Protein AF-A0A955Q862-F1 (afdb_monomer)

Mean predicted aligned error: 5.74 Å

pLDDT: mean 88.55, std 10.46, range [44.94, 98.0]

Nearest PDB structures (foldseek):
  1n8s-assembly1_A  TM=4.138E-01  e=2.585E+00  Homo sapiens
  5x2n-assembly1_B  TM=3.691E-01  e=8.637E+00  Oryzias latipes
  9isr-assembly2_D  TM=1.663E-01  e=4.725E+00  Homo sapiens

Secondary structure (DSSP, 8-state):
-EEEE-EEE-SS--S-GGGGEEEEE-TT-TT--EEEEEEEETTEEEEEEPPSBPPHHHHHHTT--TTS--BHHHHHHHHHHHHH-HHHHHHTT-TT--SS----EEEEEE--SSB-HHHHHHHHHHHHHHHTEEEEEEE--B---SS-HHHHHHHHHHHHHHHHHHHHHHHHHHHHHHHHHHHHHHHHHHHHHHHHSTT-HHHHHHHHHHHHHHT----EEEEEETHHHHHHHHHHTSS--GGGS---SEEEEE--

Sequence (256 aa):
MFIVTNREVDDHNEKKGVERFGKKLNPNGALELRMAEASKEKGGWNVNILPDVLTPKLKKEVGLQAGETVYASQYVARKILSRVNPTRGRKLKIPGTSSRSKGRNFLLFIHGFNNDMKAVLERAHNLETLYDVEVLAFTWPANGGGLAGVASYKSDKRDAKASTGALDRVLEYVQKILQIFNQEAIDLVRKEARVKYPNDPEKQNRYIATVVDKDCPFTVNAMFHSMGNYLYKHLLLSSSSGGAGLIFDNVVLAAA

Structure (mmCIF, N/CA/C/O backbone):
data_AF-A0A955Q862-F1
#
_entry.id   AF-A0A955Q862-F1
#
loop_
_atom_site.group_PDB
_atom_site.id
_atom_site.type_symbol
_atom_site.label_atom_id
_atom_site.label_alt_id
_atom_site.label_comp_id
_atom_site.label_asym_id
_atom_site.label_entity_id
_atom_site.label_seq_id
_atom_site.pdbx_PDB_ins_code
_atom_site.Cartn_x
_atom_site.Cartn_y
_atom_site.Cartn_z
_atom_site.occupancy
_atom_site.B_iso_or_equiv
_atom_site.auth_seq_id
_atom_site.auth_comp_id
_atom_site.auth_asym_id
_atom_site.auth_atom_id
_atom_site.pdbx_PDB_model_num
ATOM 1 N N . MET A 1 1 ? -5.501 5.831 -6.260 1.00 93.06 1 MET A N 1
ATOM 2 C CA . MET A 1 1 ? -4.655 4.705 -5.816 1.00 93.06 1 MET A CA 1
ATOM 3 C C . MET A 1 1 ? -3.358 5.183 -5.184 1.00 93.06 1 MET A C 1
ATOM 5 O O . MET A 1 1 ? -2.952 6.327 -5.396 1.00 93.06 1 MET A O 1
ATOM 9 N N . PHE A 1 2 ? -2.688 4.284 -4.469 1.00 97.38 2 PHE A N 1
ATOM 10 C CA . PHE A 1 2 ? -1.343 4.501 -3.942 1.00 97.38 2 PHE A CA 1
ATOM 11 C C . PHE A 1 2 ? -0.358 3.495 -4.528 1.00 97.38 2 PHE A C 1
ATOM 13 O O . PHE A 1 2 ? -0.727 2.387 -4.919 1.00 97.38 2 PHE A O 1
ATOM 20 N N . ILE A 1 3 ? 0.904 3.901 -4.587 1.00 98.00 3 ILE A N 1
ATOM 21 C CA . ILE A 1 3 ? 1.996 3.121 -5.158 1.00 98.00 3 ILE A CA 1
ATOM 22 C C . ILE A 1 3 ? 3.085 3.000 -4.102 1.00 98.00 3 ILE A C 1
ATOM 24 O O . ILE A 1 3 ? 3.441 3.992 -3.465 1.00 98.00 3 ILE A O 1
ATOM 28 N N . VAL A 1 4 ? 3.645 1.804 -3.966 1.00 97.81 4 VAL A N 1
ATOM 29 C CA . VAL A 1 4 ? 4.929 1.565 -3.308 1.00 97.81 4 VAL A CA 1
ATOM 30 C C . VAL A 1 4 ? 5.881 1.007 -4.352 1.00 97.81 4 VAL A C 1
ATOM 32 O O . VAL A 1 4 ? 5.519 0.129 -5.133 1.00 97.81 4 VAL A O 1
ATOM 35 N N . THR A 1 5 ? 7.092 1.535 -4.418 1.00 97.06 5 THR A N 1
ATOM 36 C CA . THR A 1 5 ? 8.053 1.157 -5.448 1.00 97.06 5 THR A CA 1
ATOM 37 C C . THR A 1 5 ? 9.460 1.082 -4.898 1.00 97.06 5 THR A C 1
ATOM 39 O O . THR A 1 5 ? 9.826 1.879 -4.043 1.00 97.06 5 THR A O 1
ATOM 42 N N . ASN A 1 6 ? 10.259 0.154 -5.411 1.00 96.38 6 ASN A N 1
ATOM 43 C CA . ASN A 1 6 ? 11.713 0.177 -5.245 1.00 96.38 6 ASN A CA 1
ATOM 44 C C . ASN A 1 6 ? 12.435 0.629 -6.528 1.00 96.38 6 ASN A C 1
ATOM 46 O O . ASN A 1 6 ? 13.632 0.386 -6.695 1.00 96.38 6 ASN A O 1
ATOM 50 N N . ARG A 1 7 ? 11.706 1.260 -7.457 1.00 94.88 7 ARG A N 1
ATOM 51 C CA . ARG A 1 7 ? 12.278 1.957 -8.612 1.00 94.88 7 ARG A CA 1
ATOM 52 C C . ARG A 1 7 ? 12.982 3.237 -8.158 1.00 94.88 7 ARG A C 1
ATOM 54 O O . ARG A 1 7 ? 12.652 3.814 -7.122 1.00 94.88 7 ARG A O 1
ATOM 61 N N . GLU A 1 8 ? 13.918 3.707 -8.971 1.00 93.94 8 GLU A N 1
ATOM 62 C CA . GLU A 1 8 ? 14.369 5.096 -8.909 1.00 93.94 8 GLU A CA 1
ATOM 63 C C . GLU A 1 8 ? 13.169 6.034 -9.144 1.00 93.94 8 GLU A C 1
ATOM 65 O O . GLU A 1 8 ? 12.283 5.743 -9.959 1.00 93.94 8 GLU A O 1
ATOM 70 N N . VAL A 1 9 ? 13.124 7.153 -8.426 1.00 94.88 9 VAL A N 1
ATOM 71 C CA . VAL A 1 9 ? 12.078 8.168 -8.577 1.00 94.88 9 VAL A CA 1
ATOM 72 C C . VAL A 1 9 ? 12.705 9.543 -8.738 1.00 94.88 9 VAL A C 1
ATOM 74 O O . VAL A 1 9 ? 13.780 9.814 -8.211 1.00 94.88 9 VAL A O 1
ATOM 77 N N . ASP A 1 10 ? 12.027 10.406 -9.480 1.00 92.94 10 ASP A N 1
ATOM 78 C CA . ASP A 1 10 ? 12.393 11.808 -9.625 1.00 92.94 10 ASP A CA 1
ATOM 79 C C . ASP A 1 10 ? 11.820 12.635 -8.465 1.00 92.94 10 ASP A C 1
ATOM 81 O O . ASP A 1 10 ? 10.648 13.040 -8.467 1.00 92.94 10 ASP A O 1
ATOM 85 N N . ASP A 1 11 ? 12.674 12.880 -7.474 1.00 86.50 11 ASP A N 1
ATOM 86 C CA . ASP A 1 11 ? 12.386 13.723 -6.312 1.00 86.50 11 ASP A CA 1
ATOM 87 C C . ASP A 1 11 ? 12.416 15.219 -6.618 1.00 86.50 11 ASP A C 1
ATOM 89 O O . ASP A 1 11 ? 11.770 16.009 -5.926 1.00 86.50 11 ASP A O 1
ATOM 93 N N . HIS A 1 12 ? 13.130 15.616 -7.670 1.00 87.25 12 HIS A N 1
ATOM 94 C CA . HIS A 1 12 ? 13.338 17.015 -8.027 1.00 87.25 12 HIS A CA 1
ATOM 95 C C . HIS A 1 12 ? 12.178 17.595 -8.848 1.00 87.25 12 HIS A C 1
ATOM 97 O O . HIS A 1 12 ? 12.104 18.808 -9.030 1.00 87.25 12 HIS A O 1
ATOM 103 N N . ASN A 1 13 ? 11.206 16.760 -9.238 1.00 87.56 13 ASN A N 1
ATOM 104 C CA . ASN A 1 13 ? 10.062 17.128 -10.080 1.00 87.56 13 ASN A CA 1
ATOM 105 C C . ASN A 1 13 ? 10.495 17.663 -11.459 1.00 87.56 13 ASN A C 1
ATOM 107 O O . ASN A 1 13 ? 9.828 18.527 -12.030 1.00 87.56 13 ASN A O 1
ATOM 111 N N . GLU A 1 14 ? 11.605 17.157 -11.994 1.00 90.88 14 GLU A N 1
ATOM 112 C CA . GLU A 1 14 ? 12.089 17.488 -13.338 1.00 90.88 14 GLU A CA 1
ATOM 113 C C . GLU A 1 14 ? 11.204 16.870 -14.434 1.00 90.88 14 GLU A C 1
ATOM 115 O O . GLU A 1 14 ? 11.051 17.425 -15.524 1.00 90.88 14 GLU A O 1
ATOM 120 N N . LYS A 1 15 ? 10.583 15.726 -14.138 1.00 92.38 15 LYS A N 1
ATOM 121 C CA . LYS A 1 15 ? 9.704 14.952 -15.016 1.00 92.38 15 LYS A CA 1
ATOM 122 C C . LYS A 1 15 ? 8.251 15.048 -14.563 1.00 92.38 15 LYS A C 1
ATOM 124 O O . LYS A 1 15 ? 7.933 15.411 -13.430 1.00 92.38 15 LYS A O 1
ATOM 129 N N . LYS A 1 16 ? 7.329 14.679 -15.457 1.00 91.56 16 LYS A N 1
ATOM 130 C CA . LYS A 1 16 ? 5.879 14.761 -15.215 1.00 91.56 16 LYS A CA 1
ATOM 131 C C . LYS A 1 16 ? 5.207 13.392 -15.269 1.00 91.56 16 LYS A C 1
ATOM 133 O O . LYS A 1 16 ? 5.623 12.498 -16.001 1.00 91.56 16 LYS A O 1
ATOM 138 N N . GLY A 1 17 ? 4.131 13.242 -14.497 1.00 92.81 17 GLY A N 1
ATOM 139 C CA . GLY A 1 17 ? 3.298 12.038 -14.496 1.00 92.81 17 GLY A CA 1
ATOM 140 C C . GLY A 1 17 ? 4.098 10.755 -14.256 1.00 92.81 17 GLY A C 1
ATOM 141 O O . GLY A 1 17 ? 4.917 10.682 -13.341 1.00 92.81 17 GLY A O 1
ATOM 142 N N . VAL A 1 18 ? 3.870 9.734 -15.086 1.00 93.88 18 VAL A N 1
ATOM 143 C CA . VAL A 1 18 ? 4.516 8.414 -14.943 1.00 93.88 18 VAL A CA 1
ATOM 144 C C . VAL A 1 18 ? 6.021 8.421 -15.198 1.00 93.88 18 VAL A C 1
ATOM 146 O O . VAL A 1 18 ? 6.709 7.517 -14.736 1.00 93.88 18 VAL A O 1
ATOM 149 N N . GLU A 1 19 ? 6.551 9.430 -15.894 1.00 93.12 19 GLU A N 1
ATOM 150 C CA . GLU A 1 19 ? 7.986 9.532 -16.200 1.00 93.12 19 GLU A CA 1
ATOM 151 C C . GLU A 1 19 ? 8.830 9.802 -14.952 1.00 93.12 19 GLU A C 1
ATOM 153 O O . GLU A 1 19 ? 10.047 9.608 -14.961 1.00 93.12 19 GLU A O 1
ATOM 158 N N . ARG A 1 20 ? 8.175 10.203 -13.857 1.00 95.19 20 ARG A N 1
ATOM 159 C CA . ARG A 1 20 ? 8.793 10.355 -12.541 1.00 95.19 20 ARG A CA 1
ATOM 160 C C . ARG A 1 20 ? 9.261 9.036 -11.937 1.00 95.19 20 ARG A C 1
ATOM 162 O O . ARG A 1 20 ? 10.061 9.064 -11.012 1.00 95.19 20 ARG A O 1
ATOM 169 N N . PHE A 1 21 ? 8.787 7.898 -12.439 1.00 94.94 21 PHE A N 1
ATOM 170 C CA . PHE A 1 21 ? 9.308 6.586 -12.075 1.00 94.94 21 PHE A CA 1
ATOM 171 C C . PHE A 1 21 ? 10.318 6.151 -13.121 1.00 94.94 21 PHE A C 1
ATOM 173 O O . PHE A 1 21 ? 9.991 6.002 -14.300 1.00 94.94 21 PHE A O 1
ATOM 180 N N . GLY A 1 22 ? 11.553 5.929 -12.697 1.00 91.81 22 GLY A N 1
ATOM 181 C CA . GLY A 1 22 ? 12.567 5.463 -13.613 1.00 91.81 22 GLY A CA 1
ATOM 182 C C . GLY A 1 22 ? 12.517 3.959 -13.861 1.00 91.81 22 GLY A C 1
ATOM 183 O O . GLY A 1 22 ? 11.612 3.216 -13.453 1.00 91.81 22 GLY A O 1
ATOM 184 N N . LYS A 1 23 ? 13.516 3.524 -14.619 1.00 90.50 23 LYS A N 1
ATOM 185 C CA . LYS A 1 23 ? 13.611 2.166 -15.155 1.00 90.50 23 LYS A CA 1
ATOM 186 C C . LYS A 1 23 ? 14.571 1.312 -14.339 1.00 90.50 23 LYS A C 1
ATOM 188 O O . LYS A 1 23 ? 14.665 0.121 -14.582 1.00 90.50 23 LYS A O 1
ATOM 193 N N . LYS A 1 24 ? 15.307 1.865 -13.388 1.00 91.25 24 LYS A N 1
ATOM 194 C CA . LYS A 1 24 ? 16.230 1.079 -12.567 1.00 91.25 24 LYS A CA 1
ATOM 195 C C . LYS A 1 24 ? 15.715 0.948 -11.147 1.00 91.25 24 LYS A C 1
ATOM 197 O O . LYS A 1 24 ? 14.780 1.639 -10.746 1.00 91.25 24 LYS A O 1
ATOM 202 N N . LEU A 1 25 ? 16.320 0.020 -10.413 1.00 92.75 25 LEU A N 1
ATOM 203 C CA . LEU A 1 25 ? 16.186 -0.027 -8.963 1.00 92.75 25 LEU A CA 1
ATOM 204 C C . LEU A 1 25 ? 16.659 1.299 -8.373 1.00 92.75 25 LEU A C 1
ATOM 206 O O . LEU A 1 25 ? 17.477 2.001 -8.971 1.00 92.75 25 LEU A O 1
ATOM 210 N N . ASN A 1 26 ? 16.155 1.614 -7.189 1.00 94.00 26 ASN A N 1
ATOM 211 C CA . ASN A 1 26 ? 16.601 2.770 -6.441 1.00 94.00 26 ASN A CA 1
ATOM 212 C C . ASN A 1 26 ? 18.136 2.724 -6.242 1.00 94.00 26 ASN A C 1
ATOM 214 O O . ASN A 1 26 ? 18.661 1.677 -5.843 1.00 94.00 26 ASN A O 1
ATOM 218 N N . PRO A 1 27 ? 18.867 3.825 -6.512 1.00 92.25 27 PRO A N 1
ATOM 219 C CA . PRO A 1 27 ? 20.326 3.865 -6.383 1.00 92.25 27 PRO A CA 1
ATOM 220 C C . PRO A 1 27 ? 20.825 3.611 -4.953 1.00 92.25 27 PRO A C 1
ATOM 222 O O . PRO A 1 27 ? 21.943 3.131 -4.786 1.00 92.25 27 PRO A O 1
ATOM 225 N N . ASN A 1 28 ? 19.994 3.858 -3.935 1.00 92.56 28 ASN A N 1
ATOM 226 C CA . ASN A 1 28 ? 20.312 3.573 -2.532 1.00 92.56 28 ASN A CA 1
ATOM 227 C C . ASN A 1 28 ? 20.105 2.091 -2.158 1.00 92.56 28 ASN A C 1
ATOM 229 O O . ASN A 1 28 ? 20.363 1.692 -1.025 1.00 92.56 28 ASN A O 1
ATOM 233 N N . GLY A 1 29 ? 19.655 1.261 -3.104 1.00 90.81 29 GLY A N 1
ATOM 234 C CA . GLY A 1 29 ? 19.493 -0.180 -2.946 1.00 90.81 29 GLY A CA 1
ATOM 235 C C . GLY A 1 29 ? 18.052 -0.654 -3.122 1.00 90.81 29 GLY A C 1
ATOM 236 O O . GLY A 1 29 ? 17.089 0.095 -2.993 1.00 90.81 29 GLY A O 1
ATOM 237 N N . ALA A 1 30 ? 17.887 -1.953 -3.384 1.00 89.75 30 ALA A N 1
ATOM 238 C CA . ALA A 1 30 ? 16.585 -2.546 -3.701 1.00 89.75 30 ALA A CA 1
ATOM 239 C C . ALA A 1 30 ? 15.576 -2.540 -2.537 1.00 89.75 30 ALA A C 1
ATOM 241 O O . ALA A 1 30 ? 14.402 -2.810 -2.777 1.00 89.75 30 ALA A O 1
ATOM 242 N N . LEU A 1 31 ? 16.025 -2.268 -1.304 1.00 92.50 31 LEU A N 1
ATOM 243 C CA . LEU A 1 31 ? 15.186 -2.156 -0.104 1.00 92.50 31 LEU A CA 1
ATOM 244 C C . LEU A 1 31 ? 14.690 -0.728 0.155 1.00 92.50 31 LEU A C 1
ATOM 246 O O . LEU A 1 31 ? 13.854 -0.534 1.041 1.00 92.50 31 LEU A O 1
ATOM 250 N N . GLU A 1 32 ? 15.200 0.250 -0.597 1.00 94.44 32 GLU A N 1
ATOM 251 C CA . GLU A 1 32 ? 14.760 1.636 -0.512 1.00 94.44 32 GLU A CA 1
ATOM 252 C C . GLU A 1 32 ? 13.390 1.768 -1.185 1.00 94.44 32 GLU A C 1
ATOM 254 O O . GLU A 1 32 ? 13.261 1.732 -2.413 1.00 94.44 32 GLU A O 1
ATOM 259 N N . LEU A 1 33 ? 12.350 1.875 -0.357 1.00 96.44 33 LEU A N 1
ATOM 260 C CA . LEU A 1 33 ? 10.961 1.951 -0.792 1.00 96.44 33 LEU A CA 1
ATOM 261 C C . LEU A 1 33 ? 10.508 3.403 -0.866 1.00 96.44 33 LEU A C 1
ATOM 263 O O . LEU A 1 33 ? 10.575 4.147 0.107 1.00 96.44 33 LEU A O 1
ATOM 267 N N . ARG A 1 34 ? 9.949 3.779 -2.009 1.00 96.75 34 ARG A N 1
ATOM 268 C CA . ARG A 1 34 ? 9.346 5.086 -2.252 1.00 96.75 34 ARG A CA 1
ATOM 269 C C . ARG A 1 34 ? 7.844 4.936 -2.417 1.00 96.75 34 ARG A C 1
ATOM 271 O O . ARG A 1 34 ? 7.362 3.917 -2.912 1.00 96.75 34 ARG A O 1
ATOM 278 N N . MET A 1 35 ? 7.097 5.947 -1.986 1.00 97.56 35 MET A N 1
ATOM 279 C CA . MET A 1 35 ? 5.639 5.952 -2.074 1.00 97.56 35 MET A CA 1
ATOM 280 C C . MET A 1 35 ? 5.149 7.112 -2.921 1.00 97.56 35 MET A C 1
ATOM 282 O O . MET A 1 35 ? 5.760 8.179 -2.943 1.00 97.56 35 MET A O 1
ATOM 286 N N . ALA A 1 36 ? 4.032 6.909 -3.605 1.00 97.44 36 ALA A N 1
ATOM 287 C CA . ALA A 1 36 ? 3.412 7.937 -4.421 1.00 97.44 36 ALA A CA 1
ATOM 288 C C . ALA A 1 36 ? 1.890 7.818 -4.405 1.00 97.44 36 ALA A C 1
ATOM 290 O O . ALA A 1 36 ? 1.327 6.733 -4.239 1.00 97.44 36 ALA A O 1
ATOM 291 N N . GLU A 1 37 ? 1.228 8.947 -4.614 1.00 96.81 37 GLU A N 1
ATOM 292 C CA . GLU A 1 37 ? -0.192 9.010 -4.936 1.00 96.81 37 GLU A CA 1
ATOM 293 C C . GLU A 1 37 ? -0.353 9.224 -6.442 1.00 96.81 37 GLU A C 1
ATOM 295 O O . GLU A 1 37 ? 0.379 10.014 -7.044 1.00 96.81 37 GLU A O 1
ATOM 300 N N . ALA A 1 38 ? -1.300 8.509 -7.050 1.00 96.44 38 ALA A N 1
ATOM 301 C CA . ALA A 1 38 ? -1.620 8.669 -8.460 1.00 96.44 38 ALA A CA 1
ATOM 302 C C . ALA A 1 38 ? -3.129 8.780 -8.689 1.00 96.44 38 ALA A C 1
ATOM 304 O O . ALA A 1 38 ? -3.929 8.023 -8.119 1.00 96.44 38 ALA A O 1
ATOM 305 N N . SER A 1 39 ? -3.497 9.709 -9.568 1.00 94.88 39 SER A N 1
ATOM 306 C CA . SER A 1 39 ? -4.864 9.952 -10.020 1.00 94.88 39 SER A CA 1
ATOM 307 C C . SER A 1 39 ? -4.921 10.032 -11.542 1.00 94.88 39 SER A C 1
ATOM 309 O O . SER A 1 39 ? -4.046 10.605 -12.194 1.00 94.88 39 SER A O 1
ATOM 311 N N . LYS A 1 40 ? -5.973 9.443 -12.115 1.00 94.12 40 LYS A N 1
ATOM 312 C CA . LYS A 1 40 ? -6.248 9.519 -13.548 1.00 94.12 40 LYS A CA 1
ATOM 313 C C . LYS A 1 40 ? -7.021 10.804 -13.841 1.00 94.12 40 LYS A C 1
ATOM 315 O O . LYS A 1 40 ? -8.096 11.020 -13.289 1.00 94.12 40 LYS A O 1
ATOM 320 N N . GLU A 1 41 ? -6.473 11.649 -14.704 1.00 91.75 41 GLU A N 1
ATOM 321 C CA . GLU A 1 41 ? -7.059 12.915 -15.150 1.00 91.75 41 GLU A CA 1
ATOM 322 C C . GLU A 1 41 ? -7.267 12.896 -16.675 1.00 91.75 41 GLU A C 1
ATOM 324 O O . GLU A 1 41 ? -6.747 12.027 -17.377 1.00 91.75 41 GLU A O 1
ATOM 329 N N . LYS A 1 42 ? -8.012 13.869 -17.226 1.00 85.44 42 LYS A N 1
ATOM 330 C CA . LYS A 1 42 ? -8.288 13.942 -18.680 1.00 85.44 42 LYS A CA 1
ATOM 331 C C . LYS A 1 42 ? -7.012 13.968 -19.539 1.00 85.44 42 LYS A C 1
ATOM 333 O O . LYS A 1 42 ? -7.037 13.481 -20.662 1.00 85.44 42 LYS A O 1
ATOM 338 N N . GLY A 1 43 ? -5.918 14.529 -19.014 1.00 83.38 43 GLY A N 1
ATOM 339 C CA . GLY A 1 43 ? -4.619 14.637 -19.690 1.00 83.38 43 GLY A CA 1
ATOM 340 C C . GLY A 1 43 ? -3.645 13.484 -19.423 1.00 83.38 43 GLY A C 1
ATOM 341 O O . GLY A 1 43 ? -2.507 13.547 -19.880 1.00 83.38 43 GLY A O 1
ATOM 342 N N . GLY A 1 44 ? -4.055 12.451 -18.680 1.00 90.75 44 GLY A N 1
ATOM 343 C CA . GLY A 1 44 ? -3.204 11.321 -18.308 1.00 90.75 44 GLY A CA 1
ATOM 344 C C . GLY A 1 44 ? -3.067 11.151 -16.797 1.00 90.75 44 GLY A C 1
ATOM 345 O O . GLY A 1 44 ? -3.967 11.478 -16.028 1.00 90.75 44 GLY A O 1
ATOM 346 N N . TRP A 1 45 ? -1.941 10.587 -16.371 1.00 95.44 45 TRP A N 1
ATOM 347 C CA . TRP A 1 45 ? -1.680 10.281 -14.967 1.00 95.44 45 TRP A CA 1
ATOM 348 C C . TRP A 1 45 ? -1.024 11.460 -14.259 1.00 95.44 45 TRP A C 1
ATOM 350 O O . TRP A 1 45 ? 0.091 11.851 -14.608 1.00 95.44 45 TRP A O 1
ATOM 360 N N . ASN A 1 46 ? -1.690 11.975 -13.231 1.00 95.44 46 ASN A N 1
ATOM 361 C CA . ASN A 1 46 ? -1.077 12.864 -12.259 1.00 95.44 46 ASN A CA 1
ATOM 362 C C . ASN A 1 46 ? -0.431 12.016 -11.156 1.00 95.44 46 ASN A C 1
ATOM 364 O O . ASN A 1 46 ? -1.054 11.091 -10.630 1.00 95.44 46 ASN A O 1
ATOM 368 N N . VAL A 1 47 ? 0.835 12.301 -10.854 1.00 95.69 47 VAL A N 1
ATOM 369 C CA . VAL A 1 47 ? 1.665 11.524 -9.929 1.00 95.69 47 VAL A CA 1
ATOM 370 C C . VAL A 1 47 ? 2.339 12.469 -8.949 1.00 95.69 47 VAL A C 1
ATOM 372 O O . VAL A 1 47 ? 3.112 13.350 -9.338 1.00 95.69 47 VAL A O 1
ATOM 375 N N . ASN A 1 48 ? 2.100 12.218 -7.668 1.00 95.25 48 ASN A N 1
ATOM 376 C CA . ASN A 1 48 ? 2.718 12.925 -6.562 1.00 95.25 48 ASN A CA 1
ATOM 377 C C . ASN A 1 48 ? 3.608 11.961 -5.766 1.00 95.25 48 ASN A C 1
ATOM 379 O O . ASN A 1 48 ? 3.099 11.115 -5.028 1.00 95.25 48 ASN A O 1
ATOM 383 N N . ILE A 1 49 ? 4.930 12.077 -5.924 1.00 96.81 49 ILE A N 1
ATOM 384 C CA . ILE A 1 49 ? 5.895 11.323 -5.112 1.00 96.81 49 ILE A CA 1
ATOM 385 C C . ILE A 1 49 ? 5.863 11.883 -3.689 1.00 96.81 49 ILE A C 1
ATOM 387 O O . ILE A 1 49 ? 6.003 13.088 -3.480 1.00 96.81 49 ILE A O 1
ATOM 391 N N . LEU A 1 50 ? 5.657 11.011 -2.706 1.00 96.44 50 LEU A N 1
ATOM 392 C CA . LEU A 1 50 ? 5.608 11.404 -1.306 1.00 96.44 50 LEU A CA 1
ATOM 393 C C . LEU A 1 50 ? 7.036 11.564 -0.755 1.00 96.44 50 LEU A C 1
ATOM 395 O O . LEU A 1 50 ? 7.918 10.757 -1.084 1.00 96.44 50 LEU A O 1
ATOM 399 N N . PRO A 1 51 ? 7.277 12.578 0.097 1.00 95.06 51 PRO A N 1
ATOM 400 C CA . PRO A 1 51 ? 8.541 12.692 0.813 1.00 95.06 51 PRO A CA 1
ATOM 401 C C . PRO A 1 51 ? 8.660 11.547 1.821 1.00 95.06 51 PRO A C 1
ATOM 403 O O . PRO A 1 51 ? 7.643 11.095 2.346 1.00 95.06 51 PRO A O 1
ATOM 406 N N . ASP A 1 52 ? 9.883 11.107 2.125 1.00 92.06 52 ASP A N 1
ATOM 407 C CA . ASP A 1 52 ? 10.099 10.049 3.120 1.00 92.06 52 ASP A CA 1
ATOM 408 C C . ASP A 1 52 ? 9.510 10.443 4.484 1.00 92.06 52 ASP A C 1
ATOM 410 O O . ASP A 1 52 ? 8.647 9.748 5.025 1.00 92.06 52 ASP A O 1
ATOM 414 N N . VAL A 1 53 ? 9.874 11.635 4.969 1.00 94.75 53 VAL A N 1
ATOM 415 C CA . VAL A 1 53 ? 9.297 12.259 6.164 1.00 94.75 53 VAL A CA 1
ATOM 416 C C . VAL A 1 53 ? 8.194 13.240 5.768 1.00 94.75 53 VAL A C 1
ATOM 418 O O . VAL A 1 53 ? 8.380 14.128 4.935 1.00 94.75 53 VAL A O 1
ATOM 421 N N . LEU A 1 54 ? 7.029 13.113 6.401 1.00 94.62 54 LEU A N 1
ATOM 422 C CA . LEU A 1 54 ? 5.871 13.951 6.118 1.00 94.62 54 LEU A CA 1
ATOM 423 C C . LEU A 1 54 ? 6.104 15.410 6.504 1.00 94.62 54 LEU A C 1
ATOM 425 O O . LEU A 1 54 ? 6.504 15.736 7.624 1.00 94.62 54 LEU A O 1
ATOM 429 N N . THR A 1 55 ? 5.704 16.303 5.602 1.00 93.94 55 THR A N 1
ATOM 430 C CA . THR A 1 55 ? 5.600 17.735 5.890 1.00 93.94 55 THR A CA 1
ATOM 431 C C . THR A 1 55 ? 4.429 18.018 6.842 1.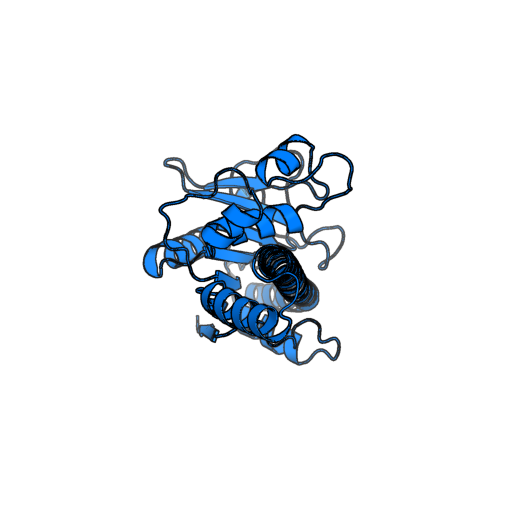00 93.94 55 THR A C 1
ATOM 433 O O . THR A 1 55 ? 3.462 17.247 6.885 1.00 93.94 55 THR A O 1
ATOM 436 N N . PRO A 1 56 ? 4.430 19.155 7.567 1.00 93.81 56 PRO A N 1
ATOM 437 C CA . PRO A 1 56 ? 3.296 19.554 8.406 1.00 93.81 56 PRO A CA 1
ATOM 438 C C . PRO A 1 56 ? 1.958 19.592 7.651 1.00 93.81 56 PRO A C 1
ATOM 440 O O . PRO A 1 56 ? 0.920 19.231 8.206 1.00 93.81 56 PRO A O 1
ATOM 443 N N . LYS A 1 57 ? 1.987 19.968 6.363 1.00 93.44 57 LYS A N 1
ATOM 444 C CA . LYS A 1 57 ? 0.814 19.954 5.481 1.00 93.44 57 LYS A CA 1
ATOM 445 C C . LYS A 1 57 ? 0.255 18.536 5.322 1.00 93.44 57 LYS A C 1
ATOM 447 O O . LYS A 1 57 ? -0.918 18.319 5.612 1.00 93.44 57 LYS A O 1
ATOM 452 N N . LEU A 1 58 ? 1.096 17.570 4.944 1.00 94.38 58 LEU A N 1
ATOM 453 C CA . LEU A 1 58 ? 0.670 16.180 4.750 1.00 94.38 58 LEU A CA 1
ATOM 454 C C . LEU A 1 58 ? 0.194 15.532 6.055 1.00 94.38 58 LEU A C 1
ATOM 456 O O . LEU A 1 58 ? -0.802 14.814 6.045 1.00 94.38 58 LEU A O 1
ATOM 460 N N . LYS A 1 59 ? 0.836 15.826 7.195 1.00 94.25 59 LYS A N 1
ATOM 461 C CA . LYS A 1 59 ? 0.372 15.353 8.515 1.00 94.25 59 LYS A CA 1
ATOM 462 C C . LYS A 1 59 ? -1.051 15.831 8.812 1.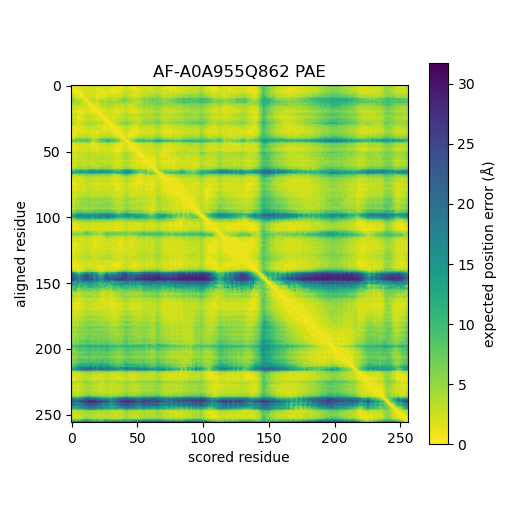00 94.25 59 LYS A C 1
ATOM 464 O O . LYS A 1 59 ? -1.909 15.031 9.192 1.00 94.25 59 LYS A O 1
ATOM 469 N N . LYS A 1 60 ? -1.330 17.118 8.567 1.00 92.62 60 LYS A N 1
ATOM 470 C CA . LYS A 1 60 ? -2.665 17.703 8.754 1.00 92.62 60 LYS A CA 1
ATOM 471 C C . LYS A 1 60 ? -3.717 17.012 7.883 1.00 92.62 60 LYS A C 1
ATOM 473 O O . LYS A 1 60 ? -4.819 16.771 8.360 1.00 92.62 60 LYS A O 1
ATOM 478 N N . GLU A 1 61 ? -3.383 16.639 6.650 1.00 93.00 61 GLU A N 1
ATOM 479 C CA . GLU A 1 61 ? -4.300 15.963 5.717 1.00 93.00 61 GLU A CA 1
ATOM 480 C C . GLU A 1 61 ? -4.738 14.551 6.144 1.00 93.00 61 GLU A C 1
ATOM 482 O O . GLU A 1 61 ? -5.702 14.018 5.584 1.00 93.00 61 GLU A O 1
ATOM 487 N N . VAL A 1 62 ? -4.049 13.943 7.113 1.00 92.38 62 VAL A N 1
ATOM 488 C CA . VAL A 1 62 ? -4.384 12.625 7.683 1.00 92.38 62 VAL A CA 1
ATOM 489 C C . VAL A 1 62 ? -4.630 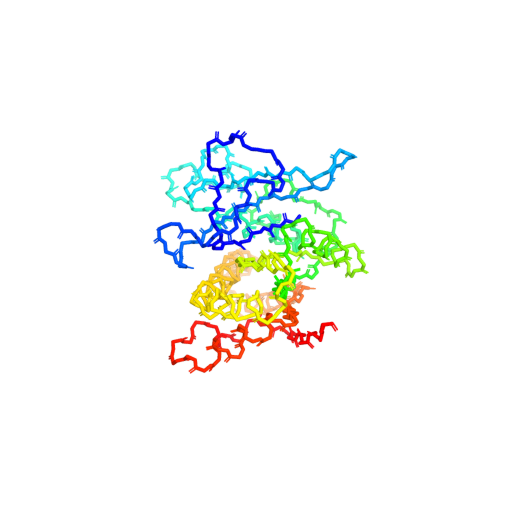12.670 9.197 1.00 92.38 62 VAL A C 1
ATOM 491 O O . VAL A 1 62 ? -4.710 11.629 9.851 1.00 92.38 62 VAL A O 1
ATOM 494 N N . 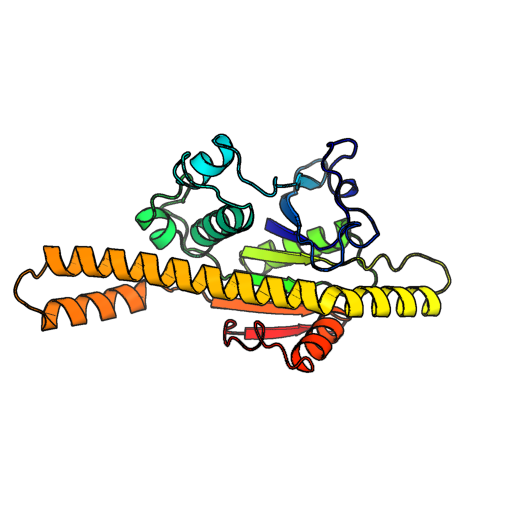GLY A 1 63 ? -4.790 13.871 9.763 1.00 89.44 63 GLY A N 1
ATOM 495 C CA . GLY A 1 63 ? -5.138 14.058 11.174 1.00 89.44 63 GLY A CA 1
ATOM 496 C C . GLY A 1 63 ? -4.021 13.662 12.141 1.00 89.44 63 GLY A C 1
ATOM 497 O O . GLY A 1 63 ? -4.306 13.196 13.241 1.00 89.44 63 GLY A O 1
ATOM 498 N N . LEU A 1 64 ? -2.763 13.800 11.721 1.00 88.94 64 LEU A N 1
ATOM 499 C CA . LEU A 1 64 ? -1.587 13.557 12.552 1.00 88.94 64 LEU A CA 1
ATOM 500 C C . LEU A 1 64 ? -1.034 14.861 13.131 1.00 88.94 64 LEU A C 1
ATOM 502 O O . LEU A 1 64 ? -1.133 15.925 12.514 1.00 88.94 64 LEU A O 1
ATOM 506 N N . GLN A 1 65 ? -0.437 14.771 14.320 1.00 83.25 65 GLN A N 1
ATOM 507 C CA . GLN A 1 65 ? 0.158 15.920 14.999 1.00 83.25 65 GLN A CA 1
ATOM 508 C C . GLN A 1 65 ? 1.490 16.324 14.362 1.00 83.25 65 GLN A C 1
ATOM 510 O O . GLN A 1 65 ? 2.244 15.492 13.865 1.00 83.25 65 GLN A O 1
ATOM 515 N N . ALA A 1 66 ? 1.800 17.622 14.386 1.00 74.75 66 ALA A N 1
ATOM 516 C CA . ALA A 1 66 ? 2.982 18.156 13.713 1.00 74.75 66 ALA A CA 1
ATOM 517 C C . ALA A 1 66 ? 4.316 17.760 14.379 1.00 74.75 66 ALA A C 1
ATOM 519 O O . ALA A 1 66 ? 5.319 17.674 13.668 1.00 74.75 66 ALA A O 1
ATOM 520 N N . GLY A 1 67 ? 4.321 17.510 15.695 1.00 75.56 67 GLY A N 1
ATOM 521 C CA . GLY A 1 67 ? 5.534 17.381 16.515 1.00 75.56 67 GLY A CA 1
ATOM 522 C C . GLY A 1 67 ? 6.288 16.051 16.419 1.00 75.56 67 GLY A C 1
ATOM 523 O O . GLY A 1 67 ? 7.451 16.003 16.797 1.00 75.56 67 GLY A O 1
ATOM 524 N N . GLU A 1 68 ? 5.676 14.991 15.890 1.00 83.88 68 GLU A N 1
ATOM 525 C CA . GLU A 1 68 ? 6.317 13.671 15.786 1.00 83.88 68 GLU A CA 1
ATOM 526 C C . GLU A 1 68 ? 6.872 13.425 14.384 1.00 83.88 68 GLU A C 1
ATOM 528 O O . GLU A 1 68 ? 6.257 13.816 13.388 1.00 83.88 68 GLU A O 1
ATOM 533 N N . THR A 1 69 ? 8.019 12.753 14.271 1.00 91.06 69 THR A N 1
ATOM 534 C CA . THR A 1 69 ? 8.531 12.296 12.972 1.00 91.06 69 THR A CA 1
ATOM 535 C C . THR A 1 69 ? 7.630 11.190 12.440 1.00 91.06 69 THR A C 1
ATOM 537 O O . THR A 1 69 ? 7.516 10.123 13.038 1.00 91.06 69 THR A O 1
ATOM 540 N N . VAL A 1 70 ? 6.991 11.454 11.301 1.00 92.44 70 VAL A N 1
ATOM 541 C CA . VAL A 1 70 ? 6.083 10.513 10.646 1.00 92.44 70 VAL A CA 1
ATOM 542 C C . VAL A 1 70 ? 6.496 10.327 9.197 1.00 92.44 70 VAL A C 1
ATOM 544 O O . VAL A 1 70 ? 6.823 11.304 8.527 1.00 92.44 70 VAL A O 1
ATOM 547 N N . TYR A 1 71 ? 6.423 9.088 8.717 1.00 94.19 71 TYR A N 1
ATOM 548 C CA . TYR A 1 71 ? 6.824 8.695 7.371 1.00 94.19 71 TYR A CA 1
ATOM 549 C C . TYR A 1 71 ? 5.648 8.586 6.391 1.00 94.19 71 TYR A C 1
ATOM 551 O O . TYR A 1 71 ? 4.490 8.438 6.802 1.00 94.19 71 TYR A O 1
ATOM 559 N N . ALA A 1 72 ? 5.948 8.587 5.088 1.00 95.00 72 ALA A N 1
ATOM 560 C CA . ALA A 1 72 ? 4.976 8.403 4.003 1.00 95.00 72 ALA A CA 1
ATOM 561 C C . ALA A 1 72 ? 4.044 7.198 4.202 1.00 95.00 72 ALA A C 1
ATOM 563 O O . ALA A 1 72 ? 2.851 7.276 3.901 1.00 95.00 72 ALA A O 1
ATOM 564 N N . SER A 1 73 ? 4.567 6.106 4.766 1.00 93.94 73 SER A N 1
ATOM 565 C CA . SER A 1 73 ? 3.809 4.883 5.044 1.00 93.94 73 SER A CA 1
ATOM 566 C C . SER A 1 73 ? 2.582 5.130 5.917 1.00 93.94 73 SER A C 1
ATOM 568 O O . SER A 1 73 ? 1.514 4.603 5.616 1.00 93.94 73 SER A O 1
ATOM 570 N N . GLN A 1 74 ? 2.680 5.986 6.939 1.00 93.00 74 GLN A N 1
ATOM 571 C CA . GLN A 1 74 ? 1.531 6.320 7.783 1.00 93.00 74 GLN A CA 1
ATOM 572 C C . GLN A 1 74 ? 0.507 7.203 7.060 1.00 93.00 74 GLN A C 1
ATOM 574 O O . GLN A 1 74 ? -0.694 7.054 7.289 1.00 93.00 74 GLN A O 1
ATOM 579 N N . TYR A 1 75 ? 0.954 8.102 6.176 1.00 94.81 75 TYR A N 1
ATOM 580 C CA . TYR A 1 75 ? 0.044 8.898 5.347 1.00 94.81 75 TYR A CA 1
ATOM 581 C C . TYR A 1 75 ? -0.776 7.993 4.425 1.00 94.81 75 TYR A C 1
ATOM 583 O O . TYR A 1 75 ? -2.007 8.039 4.455 1.00 94.81 75 TYR A O 1
ATOM 591 N N . VAL A 1 76 ? -0.099 7.123 3.667 1.00 95.88 76 VAL A N 1
ATOM 592 C CA . VAL A 1 76 ? -0.738 6.162 2.755 1.00 95.88 76 VAL A CA 1
ATOM 593 C C . VAL A 1 76 ? -1.691 5.252 3.523 1.00 95.88 76 VAL A C 1
ATOM 595 O O . VAL A 1 76 ? -2.858 5.131 3.161 1.00 95.88 76 VAL A O 1
ATOM 598 N N . ALA A 1 77 ? -1.231 4.690 4.640 1.00 94.19 77 ALA A N 1
ATOM 599 C CA . ALA A 1 77 ? -2.026 3.837 5.508 1.00 94.19 77 ALA A CA 1
ATOM 600 C C . ALA A 1 77 ? -3.327 4.506 5.974 1.00 94.19 77 ALA A C 1
ATOM 602 O O . ALA A 1 77 ? -4.399 3.915 5.872 1.00 94.19 77 ALA A O 1
ATOM 603 N N . ARG A 1 78 ? -3.258 5.756 6.448 1.00 93.69 78 ARG A N 1
ATOM 604 C CA . ARG A 1 78 ? -4.436 6.493 6.930 1.00 93.69 78 ARG A CA 1
ATOM 605 C C . ARG A 1 78 ? -5.403 6.860 5.809 1.00 93.69 78 ARG A C 1
ATOM 607 O O . ARG A 1 78 ? -6.615 6.792 6.013 1.00 93.69 78 ARG A O 1
ATOM 614 N N . LYS A 1 79 ? -4.898 7.220 4.625 1.00 94.88 79 LYS A N 1
ATOM 615 C CA . LYS A 1 79 ? -5.743 7.475 3.447 1.00 94.88 79 LYS A CA 1
ATOM 616 C C . LYS A 1 79 ? -6.421 6.199 2.943 1.00 94.88 79 LYS A C 1
ATOM 618 O O . LYS A 1 79 ? -7.596 6.249 2.601 1.00 94.88 79 LYS A O 1
ATOM 623 N N . ILE A 1 80 ? -5.717 5.067 2.921 1.00 94.44 80 ILE A N 1
ATOM 624 C CA . ILE A 1 80 ? -6.316 3.769 2.583 1.00 94.44 80 ILE A CA 1
ATOM 625 C C . ILE A 1 80 ? -7.376 3.414 3.625 1.00 94.44 80 ILE A C 1
ATOM 627 O O . ILE A 1 80 ? -8.509 3.128 3.252 1.00 94.44 80 ILE A O 1
ATOM 631 N N . LEU A 1 81 ? -7.062 3.526 4.922 1.00 92.00 81 LEU A N 1
ATOM 632 C CA . LEU A 1 81 ? -7.994 3.215 6.008 1.00 92.00 81 LEU A CA 1
ATOM 633 C C . LEU A 1 81 ? -9.306 4.002 5.897 1.00 92.00 81 LEU A C 1
ATOM 635 O O . LEU A 1 81 ? -10.379 3.428 6.070 1.00 92.00 81 LEU A O 1
ATOM 639 N N . SER A 1 82 ? -9.240 5.299 5.586 1.00 92.38 82 SER A N 1
ATOM 640 C CA . SER A 1 82 ? -10.443 6.124 5.437 1.00 92.38 82 SER A CA 1
ATOM 641 C C . SER A 1 82 ? -11.297 5.755 4.220 1.00 92.38 82 SER A C 1
ATOM 643 O O . SER A 1 82 ? -12.493 6.053 4.219 1.00 92.38 82 SER A O 1
ATOM 645 N N . ARG A 1 83 ? -10.717 5.091 3.211 1.00 92.81 83 ARG A N 1
ATOM 646 C CA . ARG A 1 83 ? -11.416 4.588 2.019 1.00 92.81 83 ARG A CA 1
ATOM 647 C C . ARG A 1 83 ? -11.982 3.184 2.236 1.00 92.81 83 ARG A C 1
ATOM 649 O O . ARG A 1 83 ? -13.134 2.953 1.881 1.00 92.81 83 ARG A O 1
ATOM 656 N N . VAL A 1 84 ? -11.219 2.280 2.854 1.00 92.81 84 VAL A N 1
ATOM 657 C CA . VAL A 1 84 ? -11.643 0.885 3.083 1.00 92.81 84 VAL A CA 1
ATOM 658 C C . VAL A 1 84 ? -12.612 0.758 4.256 1.00 92.81 84 VAL A C 1
ATOM 660 O O . VAL A 1 84 ? -13.569 -0.005 4.190 1.00 92.81 84 VAL A O 1
ATOM 663 N N . ASN A 1 85 ? -12.432 1.574 5.300 1.00 91.06 85 ASN A N 1
ATOM 664 C CA . ASN A 1 85 ? -13.292 1.602 6.479 1.00 91.06 85 ASN A CA 1
ATOM 665 C C . ASN A 1 85 ? -13.589 3.048 6.928 1.00 91.06 85 ASN A C 1
ATOM 667 O O . ASN A 1 85 ? -13.014 3.547 7.905 1.00 91.06 85 ASN A O 1
ATOM 671 N N . PRO A 1 86 ? -14.523 3.741 6.251 1.00 90.81 86 PRO A N 1
ATOM 672 C CA . PRO A 1 86 ? -14.857 5.132 6.551 1.00 90.81 86 PRO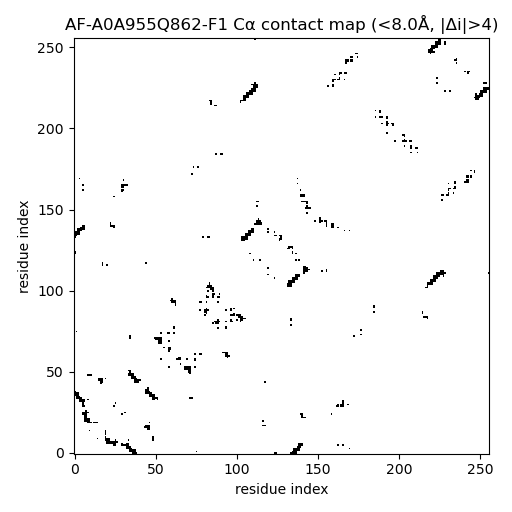 A CA 1
ATOM 673 C C . PRO A 1 86 ? -15.405 5.339 7.970 1.00 90.81 86 PRO A C 1
ATOM 675 O O . PRO A 1 86 ? -15.219 6.395 8.576 1.00 90.81 86 PRO A O 1
ATOM 678 N N . THR A 1 87 ? -16.064 4.335 8.555 1.00 87.25 87 THR A N 1
ATOM 679 C CA . THR A 1 87 ? -16.507 4.398 9.956 1.00 87.25 87 THR A CA 1
ATOM 680 C C . THR A 1 87 ? -15.316 4.487 10.903 1.00 87.25 87 THR A C 1
ATOM 682 O O . THR A 1 87 ? -15.283 5.381 11.753 1.00 87.25 87 THR A O 1
ATOM 685 N N . ARG A 1 88 ? -14.297 3.645 10.708 1.00 85.62 88 ARG A N 1
ATOM 686 C CA . ARG A 1 88 ? -13.061 3.702 11.496 1.00 85.62 88 ARG A CA 1
ATOM 687 C C . ARG A 1 88 ? -12.263 4.977 11.220 1.00 85.62 88 ARG A C 1
ATOM 689 O O . ARG A 1 88 ? -11.824 5.624 12.167 1.00 85.62 88 ARG A O 1
ATOM 696 N N . GLY A 1 89 ? -12.166 5.411 9.962 1.00 88.94 89 GLY A N 1
ATOM 697 C CA . GLY A 1 89 ? -11.527 6.684 9.609 1.00 88.94 89 GLY A CA 1
ATOM 698 C C . GLY A 1 89 ? -12.147 7.892 10.329 1.00 88.94 89 GLY A C 1
ATOM 699 O O . GLY A 1 89 ? -11.422 8.771 10.794 1.00 88.94 89 GLY A O 1
ATOM 700 N N . ARG A 1 90 ? -13.476 7.904 10.521 1.00 87.88 90 ARG A N 1
ATOM 701 C CA . ARG A 1 90 ? -14.173 8.936 11.313 1.00 87.88 90 ARG A CA 1
ATOM 702 C C . ARG A 1 90 ? -13.853 8.862 12.801 1.00 87.88 90 ARG A C 1
ATOM 704 O O . ARG A 1 90 ? -13.587 9.903 13.397 1.00 87.88 90 ARG A O 1
ATOM 711 N N . LYS A 1 91 ? -13.855 7.664 13.399 1.00 84.19 91 LYS A N 1
ATOM 712 C CA . LYS A 1 91 ? -13.477 7.476 14.814 1.00 84.19 91 LYS A CA 1
ATOM 713 C C . LYS A 1 91 ? -12.057 7.986 15.084 1.00 84.19 91 LYS A C 1
ATOM 715 O O . LYS A 1 91 ? -11.824 8.654 16.086 1.00 84.19 91 LYS A O 1
ATOM 720 N N . LEU A 1 92 ? -11.145 7.762 14.136 1.00 83.75 92 LEU A N 1
ATOM 721 C CA . LEU A 1 92 ? -9.766 8.263 14.164 1.00 83.75 92 LEU A CA 1
ATOM 722 C C . LEU A 1 92 ? -9.617 9.72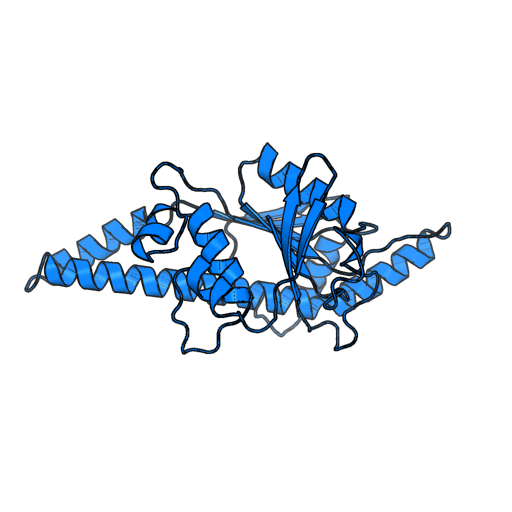3 13.702 1.00 83.75 92 LEU A C 1
ATOM 724 O O . LEU A 1 92 ? -8.501 10.235 13.639 1.00 83.75 92 LEU A O 1
ATOM 728 N N . LYS A 1 93 ? -10.726 10.408 13.387 1.00 87.25 93 LYS A N 1
ATOM 729 C CA . LYS A 1 93 ? -10.772 11.812 12.946 1.00 87.25 93 LYS A CA 1
ATOM 730 C C . LYS A 1 93 ? -9.873 12.108 11.738 1.00 87.25 93 LYS A C 1
ATOM 732 O O . LYS A 1 93 ? -9.312 13.197 11.636 1.00 87.25 93 LYS A O 1
ATOM 737 N N . ILE A 1 94 ? -9.751 11.162 10.807 1.00 90.38 94 ILE A N 1
ATOM 738 C CA . ILE A 1 94 ? -8.980 11.349 9.573 1.00 90.38 94 ILE A CA 1
ATOM 739 C C . ILE A 1 94 ? -9.738 12.342 8.668 1.00 90.38 94 ILE A C 1
ATOM 741 O O . ILE A 1 94 ? -10.881 12.060 8.280 1.00 90.38 94 ILE A O 1
ATOM 745 N N . PRO A 1 95 ? -9.151 13.501 8.312 1.00 91.31 95 PRO A N 1
ATOM 746 C CA . PRO A 1 95 ? -9.818 14.498 7.480 1.00 91.31 95 PRO A CA 1
ATOM 747 C C . PRO A 1 95 ? -10.198 13.959 6.098 1.00 91.31 95 PRO A C 1
ATOM 749 O O . PRO A 1 95 ? -9.475 13.165 5.500 1.00 91.31 95 PRO A O 1
ATOM 752 N N . GLY A 1 96 ? -11.348 14.402 5.582 1.00 86.00 96 GLY A N 1
ATOM 753 C CA . GLY A 1 96 ? -11.866 13.970 4.278 1.00 86.00 96 GLY A CA 1
ATOM 754 C C . GLY A 1 96 ? -12.540 12.592 4.270 1.00 86.00 96 GLY A C 1
ATOM 755 O O . GLY A 1 96 ? -12.971 12.140 3.213 1.00 86.00 96 GLY A O 1
ATOM 756 N N . THR A 1 97 ? -12.675 11.928 5.423 1.00 87.38 97 THR A N 1
ATOM 757 C CA . THR A 1 97 ? -13.399 10.652 5.511 1.00 87.38 97 THR A CA 1
ATOM 758 C C . THR A 1 97 ? -14.898 10.855 5.261 1.00 87.38 97 THR A C 1
ATOM 760 O O . THR A 1 97 ? -15.578 11.535 6.032 1.00 87.38 97 THR A O 1
ATOM 763 N N . SER A 1 98 ? -15.430 10.250 4.195 1.00 81.69 98 SER A N 1
ATOM 764 C CA . SER A 1 98 ? -16.849 10.358 3.830 1.00 81.69 98 SER A CA 1
ATOM 765 C C . SER A 1 98 ? -17.749 9.592 4.804 1.00 81.69 98 SER A C 1
ATOM 767 O O . SER 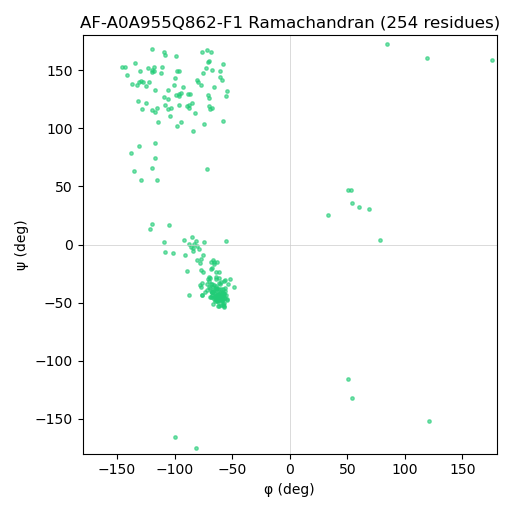A 1 98 ? -17.562 8.400 5.033 1.00 81.69 98 SER A O 1
ATOM 769 N N . SER A 1 99 ? -18.781 10.253 5.338 1.00 69.19 99 SER A N 1
ATOM 770 C CA . SER A 1 99 ? -19.776 9.635 6.228 1.00 69.19 99 SER A CA 1
ATOM 771 C C . SER A 1 99 ? -20.812 8.769 5.506 1.00 69.19 99 SER A C 1
ATOM 773 O O . SER A 1 99 ? -21.550 8.044 6.169 1.00 69.19 99 SER A O 1
ATOM 775 N N . ARG A 1 100 ? -20.878 8.851 4.170 1.00 74.56 100 ARG A N 1
ATOM 776 C CA . ARG A 1 100 ? -21.863 8.144 3.332 1.00 74.56 100 ARG A CA 1
ATOM 777 C C . ARG A 1 100 ? -21.265 6.992 2.522 1.00 74.56 100 ARG A C 1
ATOM 779 O O . ARG A 1 100 ? -22.010 6.277 1.862 1.00 74.56 100 ARG A O 1
ATOM 786 N N . SER A 1 101 ? -19.941 6.830 2.535 1.00 80.88 101 SER A N 1
ATOM 787 C CA . SER A 1 101 ? -19.280 5.733 1.823 1.00 80.88 101 SER A CA 1
ATOM 788 C C . SER A 1 101 ? -19.440 4.421 2.593 1.00 80.88 101 SER A C 1
ATOM 790 O O . SER A 1 101 ? -19.286 4.398 3.814 1.00 80.88 101 SER A O 1
ATOM 792 N N . LYS A 1 102 ? -19.725 3.330 1.873 1.00 83.81 102 LYS A N 1
ATOM 793 C CA . LYS A 1 102 ? -19.857 1.977 2.439 1.00 83.81 102 LYS A CA 1
ATOM 794 C C . LYS A 1 102 ? -18.509 1.328 2.790 1.00 83.81 102 LYS A C 1
ATOM 796 O O . LYS A 1 102 ? -18.503 0.307 3.465 1.00 83.81 102 LYS A O 1
ATOM 801 N N . GLY A 1 103 ? -17.390 1.937 2.395 1.00 90.56 103 GLY A N 1
ATOM 802 C CA . GLY A 1 103 ? -16.073 1.302 2.450 1.00 90.56 103 GLY A CA 1
ATOM 803 C C . GLY A 1 103 ? -15.803 0.439 1.219 1.00 90.56 103 GLY A C 1
ATOM 804 O O . GLY A 1 103 ? -16.675 0.282 0.369 1.00 90.56 103 GLY A O 1
ATOM 805 N N . ARG A 1 104 ? -14.573 -0.062 1.107 1.00 93.25 104 ARG A N 1
ATOM 806 C CA . ARG A 1 104 ? -14.064 -0.834 -0.040 1.00 93.25 104 ARG A CA 1
ATOM 807 C C . ARG A 1 104 ? -13.137 -1.930 0.472 1.00 93.25 104 ARG A C 1
ATOM 809 O O . ARG A 1 104 ? -12.499 -1.744 1.505 1.00 93.25 104 ARG A O 1
ATOM 816 N N . ASN A 1 105 ? -13.012 -3.039 -0.249 1.00 95.50 105 ASN A N 1
ATOM 817 C CA . ASN A 1 105 ? -11.991 -4.037 0.083 1.00 95.50 105 ASN A CA 1
ATOM 818 C C . ASN A 1 105 ? -10.599 -3.525 -0.288 1.00 95.50 105 ASN A C 1
ATOM 820 O O . ASN A 1 105 ? -10.453 -2.725 -1.211 1.00 95.50 105 ASN A O 1
ATOM 824 N N . PHE A 1 106 ? -9.576 -3.987 0.421 1.00 96.12 106 PHE A N 1
ATOM 825 C CA . PHE A 1 106 ? -8.191 -3.634 0.145 1.00 96.12 106 PHE A CA 1
ATOM 826 C C . PHE A 1 106 ? -7.548 -4.666 -0.785 1.00 96.12 106 PHE A C 1
ATOM 828 O O . PHE A 1 106 ? -7.706 -5.872 -0.577 1.00 96.12 106 PHE A O 1
ATOM 835 N N . LEU A 1 107 ? -6.803 -4.199 -1.788 1.00 97.56 107 LEU A N 1
ATOM 836 C CA . LEU A 1 107 ? -6.028 -5.040 -2.694 1.00 97.56 107 LEU A CA 1
ATOM 837 C C . LEU A 1 107 ? -4.572 -4.564 -2.772 1.00 97.56 107 LEU A C 1
ATOM 839 O O . LEU A 1 107 ? -4.284 -3.488 -3.296 1.00 97.56 107 LEU A O 1
ATOM 843 N N . LEU A 1 108 ? -3.643 -5.410 -2.329 1.00 97.56 108 LEU A N 1
ATOM 844 C CA . LEU A 1 108 ? -2.230 -5.286 -2.665 1.00 97.56 108 LEU A CA 1
ATOM 845 C C . LEU A 1 108 ? -1.991 -5.918 -4.043 1.00 97.56 108 LEU A C 1
ATOM 847 O O . LEU A 1 108 ? -2.115 -7.130 -4.214 1.00 97.56 108 LEU A O 1
ATOM 851 N N . PHE A 1 109 ? -1.648 -5.101 -5.033 1.00 97.94 109 PHE A N 1
ATOM 852 C CA . PHE A 1 109 ? -1.431 -5.539 -6.410 1.00 97.94 109 PHE A CA 1
ATOM 853 C C . PHE A 1 109 ? 0.059 -5.557 -6.762 1.00 97.94 109 PHE A C 1
ATOM 855 O O . PHE A 1 109 ? 0.739 -4.538 -6.650 1.00 97.94 109 PHE A O 1
ATOM 862 N N . ILE A 1 110 ? 0.557 -6.704 -7.229 1.00 97.12 110 ILE A N 1
ATOM 863 C CA . ILE A 1 110 ? 1.937 -6.900 -7.675 1.00 97.12 110 ILE A CA 1
ATOM 864 C C . ILE A 1 110 ? 1.924 -7.210 -9.174 1.00 97.12 110 ILE A C 1
ATOM 866 O O . ILE A 1 110 ? 1.392 -8.237 -9.609 1.00 97.12 110 ILE A O 1
ATOM 870 N N . HIS A 1 111 ? 2.541 -6.335 -9.972 1.00 94.56 111 HIS A N 1
ATOM 871 C CA . HIS A 1 111 ? 2.585 -6.498 -11.425 1.00 94.56 111 HIS A CA 1
ATOM 872 C C . HIS A 1 111 ? 3.589 -7.565 -11.893 1.00 94.56 111 HIS A C 1
ATOM 874 O O . HIS A 1 111 ? 4.484 -8.001 -11.163 1.00 94.56 111 HIS A O 1
ATOM 880 N N . GLY A 1 112 ? 3.442 -7.947 -13.165 1.00 89.44 112 GLY A N 1
ATOM 881 C CA . GLY A 1 112 ? 4.252 -8.960 -13.833 1.00 89.44 112 GLY A CA 1
ATOM 882 C C . GLY A 1 112 ? 5.366 -8.409 -14.718 1.00 89.44 112 GLY A C 1
ATOM 883 O O . GLY A 1 112 ? 5.711 -7.229 -14.658 1.00 89.44 112 GLY A O 1
ATOM 884 N N . PHE A 1 113 ? 5.905 -9.296 -15.555 1.00 83.88 113 PHE A N 1
ATOM 885 C CA . PHE A 1 113 ? 6.965 -9.023 -16.532 1.00 83.88 113 PHE A CA 1
ATOM 886 C C . PHE A 1 113 ? 6.554 -7.961 -17.561 1.00 83.88 113 PHE A C 1
ATOM 888 O O . PHE A 1 113 ? 5.375 -7.892 -17.905 1.00 83.88 113 PHE A O 1
ATOM 895 N N . ASN A 1 114 ? 7.517 -7.187 -18.076 1.00 82.19 114 ASN A N 1
ATOM 896 C CA . ASN A 1 114 ? 7.318 -6.234 -19.175 1.00 82.19 114 ASN A CA 1
ATOM 897 C C . ASN A 1 114 ? 6.172 -5.231 -18.941 1.00 82.19 114 ASN A C 1
ATOM 899 O O . ASN A 1 114 ? 5.314 -5.023 -19.798 1.00 82.19 114 ASN A O 1
ATOM 903 N N . ASN A 1 115 ? 6.134 -4.640 -17.747 1.00 81.88 115 ASN A N 1
ATOM 904 C CA . ASN A 1 115 ? 5.188 -3.583 -17.412 1.00 81.88 115 ASN A CA 1
ATOM 905 C C . ASN A 1 115 ? 5.950 -2.290 -17.100 1.00 81.88 115 ASN A C 1
ATOM 907 O O . ASN A 1 115 ? 6.665 -2.179 -16.094 1.00 81.88 115 ASN A O 1
ATOM 911 N N . ASP A 1 116 ? 5.756 -1.288 -17.959 1.00 89.31 116 ASP A N 1
ATOM 912 C CA . ASP A 1 116 ? 6.079 0.092 -17.618 1.00 89.31 116 ASP A CA 1
ATOM 913 C C . ASP A 1 116 ? 5.077 0.645 -16.590 1.00 89.31 116 ASP A C 1
ATOM 915 O O . ASP A 1 116 ? 4.031 0.046 -16.318 1.00 89.31 116 ASP A O 1
ATOM 919 N N . MET A 1 117 ? 5.384 1.799 -15.993 1.00 92.69 117 MET A N 1
ATOM 920 C CA . MET A 1 117 ? 4.490 2.352 -14.978 1.00 92.69 117 MET A CA 1
ATOM 921 C C . MET A 1 117 ? 3.115 2.732 -15.522 1.00 92.69 117 MET A C 1
ATOM 923 O O . MET A 1 117 ? 2.129 2.628 -14.799 1.00 92.69 117 MET A O 1
ATOM 927 N N . LYS A 1 118 ? 2.998 3.123 -16.790 1.00 93.25 118 LYS A N 1
ATOM 928 C CA . LYS A 1 118 ? 1.686 3.438 -17.353 1.00 93.25 118 LYS A CA 1
ATOM 929 C C . LYS A 1 118 ? 0.797 2.193 -17.363 1.00 93.25 118 LYS A C 1
ATOM 931 O O . LYS A 1 118 ? -0.331 2.257 -16.885 1.00 93.25 118 LYS A O 1
ATOM 936 N N . ALA A 1 119 ? 1.316 1.059 -17.828 1.00 92.94 119 ALA A N 1
ATOM 937 C CA . ALA A 1 119 ? 0.607 -0.215 -17.851 1.00 92.94 119 ALA A CA 1
ATOM 938 C C . ALA A 1 119 ? 0.200 -0.675 -16.443 1.00 92.94 119 ALA A C 1
ATOM 940 O O . ALA A 1 119 ? -0.930 -1.128 -16.244 1.00 92.94 119 ALA A O 1
ATOM 941 N N . VAL A 1 120 ? 1.085 -0.504 -15.453 1.00 95.00 120 VAL A N 1
ATOM 942 C CA . VAL A 1 120 ? 0.772 -0.827 -14.054 1.00 95.00 120 VAL A CA 1
ATOM 943 C C . VAL A 1 120 ? -0.379 0.030 -13.527 1.00 95.00 120 VAL A C 1
ATOM 945 O O . VAL A 1 120 ? -1.307 -0.523 -12.938 1.00 95.00 120 VAL A O 1
ATOM 948 N N . LEU A 1 121 ? -0.350 1.350 -13.745 1.00 96.00 121 LEU A N 1
ATOM 949 C CA . LEU A 1 121 ? -1.408 2.244 -13.263 1.00 96.00 121 LEU A CA 1
ATOM 950 C C . LEU A 1 121 ? -2.736 2.002 -13.971 1.00 96.00 121 LEU A C 1
ATOM 952 O O . LEU A 1 121 ? -3.767 1.969 -13.309 1.00 96.00 121 LEU A O 1
ATOM 956 N N . GLU A 1 122 ? -2.730 1.765 -15.284 1.00 95.69 122 GLU A N 1
ATOM 957 C CA . GLU A 1 122 ? -3.947 1.395 -16.014 1.00 95.69 122 GLU A CA 1
ATOM 958 C C . GLU A 1 122 ? -4.540 0.087 -15.482 1.00 95.69 122 GLU A C 1
ATOM 960 O O . GLU A 1 122 ? -5.743 0.002 -15.242 1.00 95.69 122 GLU A O 1
ATOM 965 N N . ARG A 1 123 ? -3.705 -0.927 -15.220 1.00 95.62 123 ARG A N 1
ATOM 966 C CA . ARG A 1 123 ? -4.179 -2.188 -14.640 1.00 95.62 123 ARG A CA 1
ATOM 967 C C . ARG A 1 123 ? -4.742 -1.981 -13.236 1.00 95.62 123 ARG A C 1
ATOM 969 O O . ARG A 1 123 ? -5.836 -2.463 -12.963 1.00 95.62 123 ARG A O 1
ATOM 976 N N . ALA A 1 124 ? -4.026 -1.263 -12.372 1.00 97.00 124 ALA A N 1
ATOM 977 C CA . ALA A 1 124 ? -4.475 -0.949 -11.019 1.00 97.00 124 ALA A CA 1
ATOM 978 C C . ALA A 1 124 ? -5.801 -0.176 -11.036 1.00 97.00 124 ALA A C 1
ATOM 980 O O . ALA A 1 124 ? -6.718 -0.522 -10.300 1.00 97.00 124 ALA A O 1
ATOM 981 N N . HIS A 1 125 ? -5.942 0.803 -11.930 1.00 96.94 125 HIS A N 1
ATOM 982 C CA . HIS A 1 125 ? -7.178 1.560 -12.105 1.00 96.94 125 HIS A CA 1
ATOM 983 C C . HIS A 1 125 ? -8.343 0.674 -12.520 1.00 96.94 125 HIS A C 1
ATOM 985 O O . HIS A 1 125 ? -9.415 0.742 -11.930 1.00 96.94 125 HIS A O 1
ATOM 991 N N . ASN A 1 126 ? -8.118 -0.186 -13.515 1.00 96.50 126 ASN A N 1
ATOM 992 C CA . ASN A 1 126 ? -9.138 -1.105 -13.994 1.00 96.50 126 ASN A CA 1
ATOM 993 C C . ASN A 1 126 ? -9.574 -2.065 -12.882 1.00 96.50 126 ASN A C 1
ATOM 995 O O . ASN A 1 126 ? -10.762 -2.340 -12.768 1.00 96.50 126 ASN A O 1
ATOM 999 N N . LEU A 1 127 ? -8.647 -2.528 -12.033 1.00 96.88 127 LEU A N 1
ATOM 1000 C CA . LEU A 1 127 ? -8.976 -3.323 -10.847 1.00 96.88 127 LEU A CA 1
ATOM 1001 C C . LEU A 1 127 ? -9.821 -2.521 -9.844 1.00 96.88 127 LEU A C 1
ATOM 1003 O O . LEU A 1 127 ? -10.850 -3.023 -9.397 1.00 96.88 127 LEU A O 1
ATOM 1007 N N . GLU A 1 128 ? -9.430 -1.277 -9.530 1.00 95.94 128 GLU A N 1
ATOM 1008 C CA . GLU A 1 128 ? -10.198 -0.401 -8.633 1.00 95.94 128 GLU A CA 1
ATOM 1009 C C . GLU A 1 128 ? -11.624 -0.175 -9.146 1.00 95.94 128 GLU A C 1
ATOM 1011 O O . GLU A 1 128 ? -12.562 -0.210 -8.356 1.00 95.94 128 GLU A O 1
ATOM 1016 N N . THR A 1 129 ? -11.797 0.074 -10.447 1.00 95.19 129 THR A N 1
ATOM 1017 C CA . THR A 1 129 ? -13.104 0.377 -11.046 1.00 95.19 129 THR A CA 1
ATOM 1018 C C . THR A 1 129 ? -13.970 -0.865 -11.219 1.00 95.19 129 THR A C 1
ATOM 1020 O O . THR A 1 129 ? -15.158 -0.813 -10.920 1.00 95.19 129 THR A O 1
ATOM 1023 N N . LEU A 1 130 ? -13.400 -1.975 -11.695 1.00 96.75 130 LEU A N 1
ATOM 1024 C CA . LEU A 1 130 ? -14.162 -3.184 -12.012 1.00 96.75 130 LEU A CA 1
ATOM 1025 C C . LEU A 1 130 ? -14.655 -3.910 -10.757 1.00 96.75 130 LEU A C 1
ATOM 1027 O O . LEU A 1 130 ? -15.768 -4.426 -10.753 1.00 96.75 130 LEU A O 1
ATOM 1031 N N . TYR A 1 131 ? -13.830 -3.954 -9.708 1.00 95.50 131 TYR A N 1
ATOM 1032 C CA . TYR A 1 131 ? -14.107 -4.745 -8.504 1.00 95.50 131 TYR A CA 1
ATOM 1033 C C . TYR A 1 131 ? -14.457 -3.905 -7.274 1.00 95.50 131 TYR A C 1
ATOM 1035 O O . TYR A 1 131 ? -14.654 -4.458 -6.196 1.00 95.50 131 TYR A O 1
ATOM 1043 N N . ASP A 1 132 ? -14.511 -2.581 -7.421 1.00 94.69 132 ASP A N 1
ATOM 1044 C CA . ASP A 1 132 ? -14.727 -1.631 -6.329 1.00 94.69 132 ASP A CA 1
ATOM 1045 C C . ASP A 1 132 ? -13.793 -1.846 -5.116 1.00 94.69 132 ASP A C 1
ATOM 1047 O O . ASP A 1 132 ? -14.201 -1.863 -3.953 1.00 94.69 132 ASP A O 1
ATOM 1051 N N . VAL A 1 133 ? -12.499 -2.012 -5.398 1.00 95.88 133 VAL A N 1
ATOM 1052 C CA . VAL A 1 133 ? -11.447 -2.207 -4.387 1.00 95.88 133 VAL A CA 1
ATOM 1053 C C . VAL A 1 133 ? -10.513 -1.001 -4.301 1.00 95.88 133 VAL A C 1
ATOM 1055 O O . VAL A 1 133 ? -10.317 -0.284 -5.280 1.00 95.88 133 VAL A O 1
ATOM 1058 N N . GLU A 1 134 ? -9.913 -0.776 -3.135 1.00 96.38 134 GLU A N 1
ATOM 1059 C CA . GLU A 1 134 ? -8.825 0.184 -2.939 1.00 96.38 134 GLU A CA 1
ATOM 1060 C C . GLU A 1 134 ? -7.482 -0.494 -3.223 1.00 96.38 134 GLU A C 1
ATOM 1062 O O . GLU A 1 134 ? -7.107 -1.438 -2.522 1.00 96.38 134 GLU A O 1
ATOM 1067 N N . VAL A 1 135 ? -6.749 -0.012 -4.231 1.00 97.50 135 VAL A N 1
ATOM 1068 C CA . VAL A 1 135 ? -5.497 -0.647 -4.660 1.00 97.50 135 VAL A CA 1
ATOM 1069 C C . VAL A 1 135 ? -4.275 0.063 -4.085 1.00 97.50 135 VAL A C 1
ATOM 1071 O O . VAL A 1 135 ? -4.076 1.271 -4.260 1.00 97.50 135 VAL A O 1
ATOM 1074 N N . LEU A 1 136 ? -3.399 -0.735 -3.474 1.00 97.94 136 LEU A N 1
ATOM 1075 C CA . LEU A 1 136 ? -1.991 -0.413 -3.271 1.00 97.94 136 LEU A CA 1
ATOM 1076 C C . LEU A 1 136 ? -1.162 -1.209 -4.278 1.00 97.94 136 LEU A C 1
ATOM 1078 O O . LEU A 1 136 ? -1.061 -2.429 -4.179 1.00 97.94 136 LEU A O 1
ATOM 1082 N N . ALA A 1 137 ? -0.566 -0.533 -5.255 1.00 98.00 137 ALA A N 1
ATOM 1083 C CA . ALA A 1 137 ? 0.297 -1.187 -6.230 1.00 98.00 137 ALA A CA 1
ATOM 1084 C C . ALA A 1 137 ? 1.736 -1.251 -5.705 1.00 98.00 137 ALA A C 1
ATOM 1086 O O . ALA A 1 137 ? 2.353 -0.209 -5.483 1.00 98.00 137 ALA A O 1
ATOM 1087 N N . PHE A 1 138 ? 2.294 -2.453 -5.553 1.00 97.62 138 PHE A N 1
ATOM 1088 C CA . PHE A 1 138 ? 3.736 -2.629 -5.414 1.00 97.62 138 PHE A CA 1
ATOM 1089 C C . PHE A 1 138 ? 4.376 -2.781 -6.793 1.00 97.62 138 PHE A C 1
ATOM 1091 O O . PHE A 1 138 ? 3.947 -3.596 -7.616 1.00 97.62 138 PHE A O 1
ATOM 1098 N N . THR A 1 139 ? 5.417 -1.992 -7.042 1.00 95.94 139 THR A N 1
ATOM 1099 C CA . THR A 1 139 ? 6.066 -1.935 -8.349 1.00 95.94 139 THR A CA 1
ATOM 1100 C C . THR A 1 139 ? 7.571 -2.099 -8.244 1.00 95.94 139 THR A C 1
ATOM 1102 O O . THR A 1 139 ? 8.217 -1.550 -7.354 1.00 95.94 139 THR A O 1
ATOM 1105 N N . TRP A 1 140 ? 8.122 -2.840 -9.196 1.00 94.25 140 TRP A N 1
ATOM 1106 C CA . TRP A 1 140 ? 9.545 -3.127 -9.326 1.00 94.25 140 TRP A CA 1
ATOM 1107 C C . TRP A 1 140 ? 9.975 -2.933 -10.785 1.00 94.25 140 TRP A C 1
ATOM 1109 O O . TRP A 1 140 ? 9.115 -2.983 -11.670 1.00 94.25 140 TRP A O 1
ATOM 1119 N N . PRO A 1 141 ? 11.258 -2.663 -11.083 1.00 90.25 141 PRO A N 1
ATOM 1120 C CA . PRO A 1 141 ? 11.731 -2.479 -12.455 1.00 90.25 141 PRO A CA 1
ATOM 1121 C C . PRO A 1 141 ? 11.459 -3.699 -13.351 1.00 90.25 141 PRO A C 1
ATOM 1123 O O . PRO A 1 141 ? 12.136 -4.712 -13.245 1.00 90.25 141 PRO A O 1
ATOM 1126 N N . ALA A 1 142 ? 10.478 -3.592 -14.249 1.00 81.88 142 ALA A N 1
ATOM 1127 C CA . ALA A 1 142 ? 10.092 -4.651 -15.192 1.00 81.88 142 ALA A CA 1
ATOM 1128 C C . ALA A 1 142 ? 10.020 -4.098 -16.619 1.00 81.88 142 ALA A C 1
ATOM 1130 O O . ALA A 1 142 ? 8.965 -4.096 -17.253 1.00 81.88 142 ALA A O 1
ATOM 1131 N N . ASN A 1 143 ? 11.114 -3.491 -17.080 1.00 67.56 143 ASN A N 1
ATOM 1132 C CA . ASN A 1 143 ? 11.068 -2.633 -18.264 1.00 67.56 143 ASN A CA 1
ATOM 1133 C C . ASN A 1 143 ? 11.149 -3.381 -19.585 1.00 67.56 143 ASN A C 1
ATOM 1135 O O . ASN A 1 143 ? 11.170 -2.676 -20.586 1.00 67.56 143 ASN A O 1
ATOM 1139 N N . GLY A 1 144 ? 11.237 -4.720 -19.594 1.00 57.47 144 GLY A N 1
ATOM 1140 C CA . GLY A 1 144 ? 10.965 -5.632 -20.717 1.00 57.47 144 GLY A CA 1
ATOM 1141 C C . GLY A 1 144 ? 11.264 -5.183 -22.163 1.00 57.47 144 GLY A C 1
ATOM 1142 O O . GLY A 1 144 ? 10.668 -5.702 -23.102 1.00 57.47 144 GLY A O 1
ATOM 1143 N N . GLY A 1 145 ? 12.187 -4.249 -22.388 1.00 46.72 145 GLY A N 1
ATOM 1144 C CA . GLY A 1 145 ? 12.114 -3.355 -23.542 1.00 46.72 145 GLY A CA 1
ATOM 1145 C C . GLY A 1 145 ? 13.283 -3.520 -24.495 1.00 46.72 145 GLY A C 1
ATOM 1146 O O . GLY A 1 145 ? 14.274 -2.800 -24.392 1.00 46.72 145 GLY A O 1
ATOM 1147 N N . GLY A 1 146 ? 13.147 -4.453 -25.437 1.00 48.59 146 GLY A N 1
ATOM 1148 C CA . GLY A 1 146 ? 14.010 -4.590 -26.612 1.00 48.59 146 GLY A CA 1
ATOM 1149 C C . GLY A 1 146 ? 13.665 -5.823 -27.457 1.00 48.59 146 GLY A C 1
ATOM 1150 O O . GLY A 1 146 ? 13.105 -6.785 -26.938 1.00 48.59 146 GLY A O 1
ATOM 1151 N N . LEU A 1 147 ? 14.061 -5.814 -28.741 1.00 44.94 147 LEU A N 1
ATOM 1152 C CA . LEU A 1 147 ? 13.909 -6.880 -29.764 1.00 44.94 147 LEU A CA 1
ATOM 1153 C C . LEU A 1 147 ? 14.494 -8.264 -29.383 1.00 44.94 147 LEU A C 1
ATOM 1155 O O . LEU A 1 147 ? 14.452 -9.199 -30.176 1.00 44.94 147 LEU A O 1
ATOM 1159 N N . ALA A 1 148 ? 15.030 -8.425 -28.172 1.00 50.47 148 ALA A N 1
ATOM 1160 C CA . ALA A 1 148 ? 15.663 -9.640 -27.675 1.00 50.47 148 ALA A CA 1
ATOM 1161 C C . ALA A 1 148 ? 14.888 -10.193 -26.465 1.00 50.47 148 ALA A C 1
ATOM 1163 O O . ALA A 1 148 ? 15.336 -10.085 -25.322 1.00 50.47 148 ALA A O 1
ATOM 1164 N N . GLY A 1 149 ? 13.721 -10.797 -26.716 1.00 58.06 149 GLY A N 1
ATOM 1165 C CA . GLY A 1 149 ? 12.777 -11.254 -25.682 1.00 58.06 149 GLY A CA 1
ATOM 1166 C C . GLY A 1 149 ? 13.373 -12.151 -24.582 1.00 58.06 149 GLY A C 1
ATOM 1167 O O . GLY A 1 149 ? 12.938 -12.097 -23.436 1.00 58.06 149 GLY A O 1
ATOM 1168 N N . VAL A 1 150 ? 14.420 -12.931 -24.874 1.00 61.06 150 VAL A N 1
ATOM 1169 C CA . VAL A 1 150 ? 15.094 -13.774 -23.863 1.00 61.06 150 VAL A CA 1
ATOM 1170 C C . VAL A 1 150 ? 16.014 -12.957 -22.946 1.00 61.06 150 VAL A C 1
ATOM 1172 O O . VAL A 1 150 ? 16.128 -13.252 -21.754 1.00 61.06 150 VAL A O 1
ATOM 1175 N N . ALA A 1 151 ? 16.686 -11.934 -23.479 1.00 60.19 151 ALA A N 1
ATOM 1176 C CA . ALA A 1 151 ? 17.602 -11.094 -22.711 1.00 60.19 151 ALA A CA 1
ATOM 1177 C C . ALA A 1 151 ? 16.837 -10.151 -21.772 1.00 60.19 151 ALA A C 1
ATOM 1179 O O . ALA A 1 151 ? 17.211 -10.021 -20.603 1.00 60.19 151 ALA A O 1
ATOM 1180 N N . SER A 1 152 ? 15.730 -9.572 -22.250 1.00 64.81 152 SER A N 1
ATOM 1181 C CA . SER A 1 152 ? 14.832 -8.758 -21.426 1.00 64.81 152 SER A CA 1
ATOM 1182 C C . SER A 1 152 ? 14.168 -9.593 -20.327 1.00 64.81 152 SER A C 1
ATOM 1184 O O . SER A 1 152 ? 14.174 -9.183 -19.170 1.00 64.81 152 SER A O 1
ATOM 1186 N N . TYR A 1 153 ? 13.734 -10.821 -20.632 1.00 67.00 153 TYR A N 1
ATOM 1187 C CA . TYR A 1 153 ? 13.211 -11.758 -19.633 1.00 67.00 153 TYR A CA 1
ATOM 1188 C C . TYR A 1 153 ? 14.228 -12.109 -18.539 1.00 67.00 153 TYR A C 1
ATOM 1190 O O . TYR A 1 153 ? 13.904 -12.094 -17.352 1.00 67.00 153 TYR A O 1
ATOM 1198 N N . LYS A 1 154 ? 15.485 -12.400 -18.909 1.00 73.00 154 LYS A N 1
ATOM 1199 C CA . LYS A 1 154 ? 16.553 -12.669 -17.929 1.00 73.00 154 LYS A CA 1
ATOM 1200 C C . LYS A 1 154 ? 16.855 -11.449 -17.058 1.00 73.00 154 LYS A C 1
ATOM 1202 O O . LYS A 1 154 ? 17.124 -11.631 -15.873 1.00 73.00 154 LYS A O 1
ATOM 1207 N N . SER A 1 155 ? 16.829 -10.240 -17.623 1.00 72.00 155 SER A N 1
ATOM 1208 C CA . SER A 1 155 ? 17.056 -9.016 -16.852 1.00 72.00 155 SER A CA 1
ATOM 1209 C C . SER A 1 155 ? 15.932 -8.764 -15.854 1.00 72.00 155 SER A C 1
ATOM 1211 O O . SER A 1 155 ? 16.213 -8.676 -14.663 1.00 72.00 155 SER A O 1
ATOM 1213 N N . ASP A 1 156 ? 14.676 -8.787 -16.299 1.00 77.38 156 ASP A N 1
ATOM 1214 C CA . ASP A 1 156 ? 13.522 -8.599 -15.417 1.00 77.38 156 ASP A CA 1
ATOM 1215 C C . ASP A 1 156 ? 13.454 -9.699 -14.345 1.00 77.38 156 ASP A C 1
ATOM 1217 O O . ASP A 1 156 ? 13.093 -9.441 -13.204 1.00 77.38 156 ASP A O 1
ATOM 1221 N N . LYS A 1 157 ? 13.874 -10.934 -14.650 1.00 81.38 157 LYS A N 1
ATOM 1222 C CA . LYS A 1 157 ? 13.983 -11.996 -13.638 1.00 81.38 157 LYS A CA 1
ATOM 1223 C C . LYS A 1 157 ? 15.026 -11.676 -12.556 1.00 81.38 157 LYS A C 1
ATOM 1225 O O . LYS A 1 157 ? 14.824 -12.046 -11.396 1.00 81.38 157 LYS A O 1
ATOM 1230 N N . ARG A 1 158 ? 16.142 -11.022 -12.910 1.00 83.81 158 ARG A N 1
ATOM 1231 C CA . ARG A 1 158 ? 17.146 -10.555 -11.934 1.00 83.81 158 ARG A CA 1
ATOM 1232 C C . ARG A 1 158 ? 16.598 -9.409 -11.094 1.00 83.81 158 ARG A C 1
ATOM 1234 O O . ARG A 1 158 ? 16.739 -9.471 -9.877 1.00 83.81 158 ARG A O 1
ATOM 1241 N N . ASP A 1 159 ? 15.939 -8.438 -11.718 1.00 85.25 159 ASP A N 1
ATOM 1242 C CA . ASP A 1 159 ? 15.360 -7.285 -11.021 1.00 85.25 159 ASP A CA 1
ATOM 1243 C C . ASP A 1 159 ? 14.212 -7.708 -10.097 1.00 85.25 159 ASP A C 1
ATOM 1245 O O . ASP A 1 159 ? 14.154 -7.275 -8.944 1.00 85.25 159 ASP A O 1
ATOM 1249 N N . ALA A 1 160 ? 13.368 -8.649 -10.533 1.00 82.88 160 ALA A N 1
ATOM 1250 C CA . ALA A 1 160 ? 12.379 -9.302 -9.683 1.00 82.88 160 ALA A CA 1
ATOM 1251 C C . ALA A 1 160 ? 13.068 -9.969 -8.489 1.00 82.88 160 ALA A C 1
ATOM 1253 O O . ALA A 1 160 ? 12.752 -9.670 -7.343 1.00 82.88 160 ALA A O 1
ATOM 1254 N N . LYS A 1 161 ? 14.078 -10.816 -8.724 1.00 87.25 161 LYS A N 1
ATOM 1255 C CA . LYS A 1 161 ? 14.794 -11.482 -7.627 1.00 87.25 161 LYS A CA 1
ATOM 1256 C C . LYS A 1 161 ? 15.400 -10.474 -6.639 1.00 87.25 161 LYS A C 1
ATOM 1258 O O . LYS A 1 161 ? 15.256 -10.671 -5.434 1.00 87.25 161 LYS A O 1
ATOM 1263 N N . ALA A 1 162 ? 16.012 -9.392 -7.122 1.00 88.19 162 ALA A N 1
ATOM 1264 C CA . ALA A 1 162 ? 16.552 -8.316 -6.287 1.00 88.19 162 ALA A CA 1
ATOM 1265 C C . ALA A 1 162 ? 15.463 -7.568 -5.493 1.00 88.19 162 ALA A C 1
ATOM 1267 O O . ALA A 1 162 ? 15.721 -7.087 -4.393 1.00 88.19 162 ALA A O 1
ATOM 1268 N N . SER A 1 163 ? 14.235 -7.524 -6.010 1.00 92.69 163 SER A N 1
ATOM 1269 C CA . SER A 1 163 ? 13.087 -6.857 -5.385 1.00 92.69 163 SER A CA 1
ATOM 1270 C C . SER A 1 163 ? 12.363 -7.705 -4.335 1.00 92.69 163 SER A C 1
ATOM 1272 O O . SER A 1 163 ? 11.439 -7.210 -3.693 1.00 92.69 163 SER A O 1
ATOM 1274 N N . THR A 1 164 ? 12.775 -8.962 -4.124 1.00 91.75 164 THR A N 1
ATOM 1275 C CA . THR A 1 164 ? 12.139 -9.875 -3.154 1.00 91.75 164 THR A CA 1
ATOM 1276 C C . THR A 1 164 ? 12.120 -9.278 -1.747 1.00 91.75 164 THR A C 1
ATOM 1278 O O . THR A 1 164 ? 11.076 -9.264 -1.102 1.00 91.75 164 THR A O 1
ATOM 1281 N N . GLY A 1 165 ? 13.245 -8.715 -1.293 1.00 91.06 165 GLY A N 1
ATOM 1282 C CA . GLY A 1 165 ? 13.323 -8.083 0.027 1.00 91.06 165 GLY A CA 1
ATOM 1283 C C . GLY A 1 165 ? 12.509 -6.788 0.132 1.00 91.06 165 GLY A C 1
ATOM 1284 O O . GLY A 1 165 ? 12.003 -6.465 1.201 1.00 91.06 165 GLY A O 1
ATOM 1285 N N . ALA A 1 166 ? 12.326 -6.058 -0.974 1.00 94.00 166 ALA A N 1
ATOM 1286 C CA . ALA A 1 166 ? 11.429 -4.903 -0.997 1.00 94.00 166 ALA A CA 1
ATOM 1287 C C . ALA A 1 166 ? 9.970 -5.333 -0.829 1.00 94.00 166 ALA A C 1
ATOM 1289 O O . ALA A 1 166 ? 9.248 -4.717 -0.049 1.00 94.00 166 ALA A O 1
ATOM 1290 N N . LEU A 1 167 ? 9.548 -6.401 -1.516 1.00 93.56 167 LEU A N 1
ATOM 1291 C CA . LEU A 1 167 ? 8.210 -6.957 -1.330 1.00 93.56 167 LEU A CA 1
ATOM 1292 C C . LEU A 1 167 ? 8.010 -7.443 0.111 1.00 93.56 167 LEU A C 1
ATOM 1294 O O . LEU A 1 167 ? 6.987 -7.118 0.701 1.00 93.56 167 LEU A O 1
ATOM 1298 N N . ASP A 1 168 ? 8.977 -8.159 0.689 1.00 91.50 168 ASP A N 1
ATOM 1299 C CA . ASP A 1 168 ? 8.897 -8.632 2.080 1.00 91.50 168 ASP A CA 1
ATOM 1300 C C . ASP A 1 168 ? 8.706 -7.472 3.067 1.00 91.50 168 ASP A C 1
ATOM 1302 O O . ASP A 1 168 ? 7.765 -7.481 3.860 1.00 91.50 168 ASP A O 1
ATOM 1306 N N . ARG A 1 169 ? 9.484 -6.391 2.912 1.00 91.44 169 ARG A N 1
ATOM 1307 C CA . ARG A 1 169 ? 9.292 -5.150 3.682 1.00 91.44 169 ARG A CA 1
ATOM 1308 C C . ARG A 1 169 ? 7.893 -4.565 3.494 1.00 91.44 169 ARG A C 1
ATOM 1310 O O . ARG A 1 169 ? 7.296 -4.106 4.461 1.00 91.44 169 ARG A O 1
ATOM 1317 N N . VAL A 1 170 ? 7.348 -4.562 2.274 1.00 93.56 170 VAL A N 1
ATOM 1318 C CA . VAL A 1 170 ? 5.973 -4.085 2.038 1.00 93.56 170 VAL A CA 1
ATOM 1319 C C . VAL A 1 170 ? 4.959 -4.931 2.803 1.00 93.56 170 VAL A C 1
ATOM 1321 O O . VAL A 1 170 ? 4.081 -4.356 3.445 1.00 93.56 170 VAL A O 1
ATOM 1324 N N . LEU A 1 171 ? 5.085 -6.260 2.782 1.00 92.12 171 LEU A N 1
ATOM 1325 C CA . LEU A 1 171 ? 4.192 -7.151 3.527 1.00 92.12 171 LEU A CA 1
ATOM 1326 C C . LEU A 1 171 ? 4.298 -6.918 5.040 1.00 92.12 171 LEU A C 1
ATOM 1328 O O . LEU A 1 171 ? 3.272 -6.770 5.704 1.00 92.12 171 LEU A O 1
ATOM 1332 N N . GLU A 1 172 ? 5.518 -6.781 5.564 1.00 89.62 172 GLU A N 1
ATOM 1333 C CA . GLU A 1 172 ? 5.768 -6.460 6.973 1.00 89.62 172 GLU A CA 1
ATOM 1334 C C . GLU A 1 172 ? 5.123 -5.121 7.371 1.00 89.62 172 GLU A C 1
ATOM 1336 O O . GLU A 1 172 ? 4.439 -5.024 8.394 1.00 89.62 172 GLU A O 1
ATOM 1341 N N . TYR A 1 173 ? 5.274 -4.079 6.547 1.00 89.62 173 TYR A N 1
ATOM 1342 C CA . TYR A 1 173 ? 4.656 -2.780 6.812 1.00 89.62 173 TYR A CA 1
ATOM 1343 C C . TYR A 1 173 ? 3.130 -2.833 6.740 1.00 89.62 173 TYR A C 1
ATOM 1345 O O . TYR A 1 173 ? 2.476 -2.227 7.589 1.00 89.62 173 TYR A O 1
ATOM 1353 N N . VAL A 1 174 ? 2.552 -3.552 5.773 1.00 90.75 174 VAL A N 1
ATOM 1354 C CA . VAL A 1 174 ? 1.097 -3.753 5.691 1.00 90.75 174 VAL A CA 1
ATOM 1355 C C . VAL A 1 174 ? 0.594 -4.439 6.962 1.00 90.75 174 VAL A C 1
ATOM 1357 O O . VAL A 1 174 ? -0.341 -3.936 7.586 1.00 90.75 174 VAL A O 1
ATOM 1360 N N . GLN A 1 175 ? 1.256 -5.512 7.408 1.00 89.50 175 GLN A N 1
ATOM 1361 C CA . GLN A 1 175 ? 0.924 -6.201 8.657 1.00 89.50 175 GLN A CA 1
ATOM 1362 C C . GLN A 1 175 ? 0.972 -5.253 9.857 1.00 89.50 175 GLN A C 1
ATOM 1364 O O . GLN A 1 175 ? -0.001 -5.130 10.604 1.00 89.50 175 GLN A O 1
ATOM 1369 N N . LYS A 1 176 ? 2.102 -4.562 10.028 1.00 89.00 176 LYS A N 1
ATOM 1370 C CA . LYS A 1 176 ? 2.341 -3.648 11.147 1.00 89.00 176 LYS A CA 1
ATOM 1371 C C . LYS A 1 176 ? 1.287 -2.547 11.205 1.00 89.00 176 LYS A C 1
ATOM 1373 O O . LYS A 1 176 ? 0.771 -2.235 12.273 1.00 89.00 176 LYS A O 1
ATOM 1378 N N . ILE A 1 177 ? 0.944 -1.968 10.058 1.00 88.31 177 ILE A N 1
ATOM 1379 C CA . ILE A 1 177 ? -0.065 -0.914 9.958 1.00 88.31 177 ILE A CA 1
ATOM 1380 C C . ILE A 1 177 ? -1.462 -1.435 10.310 1.00 88.31 177 ILE A C 1
ATOM 1382 O O . ILE A 1 177 ? -2.174 -0.783 11.076 1.00 88.31 177 ILE A O 1
ATOM 1386 N N . LEU A 1 178 ? -1.854 -2.605 9.797 1.00 86.75 178 LEU A N 1
ATOM 1387 C CA . LEU A 1 178 ? -3.144 -3.217 10.129 1.00 86.75 178 LEU A CA 1
ATOM 1388 C C . LEU A 1 178 ? -3.253 -3.502 11.633 1.00 86.75 178 LEU A C 1
ATOM 1390 O O . LEU A 1 178 ? -4.283 -3.203 12.240 1.00 86.75 178 LEU A O 1
ATOM 1394 N N . GLN A 1 179 ? -2.177 -3.999 12.252 1.00 87.44 179 GLN A N 1
ATOM 1395 C CA . GLN A 1 179 ? -2.104 -4.220 13.698 1.00 87.44 179 GLN A CA 1
ATOM 1396 C C . GLN A 1 179 ? -2.234 -2.914 14.491 1.00 87.44 179 GLN A C 1
ATOM 1398 O O . GLN A 1 179 ? -3.036 -2.859 15.423 1.00 87.44 179 GLN A O 1
ATOM 1403 N N . ILE A 1 180 ? -1.510 -1.854 14.103 1.00 86.94 180 ILE A N 1
ATOM 1404 C CA . ILE A 1 180 ? -1.600 -0.530 14.742 1.00 86.94 180 ILE A CA 1
ATOM 1405 C C . ILE A 1 180 ? -3.039 -0.012 14.696 1.00 86.94 180 ILE A C 1
ATOM 1407 O O . ILE A 1 180 ? -3.595 0.354 15.729 1.00 86.94 180 ILE A O 1
ATOM 1411 N N . PHE A 1 181 ? -3.682 -0.033 13.528 1.00 84.38 181 PHE A N 1
ATOM 1412 C CA . PHE A 1 181 ? -5.051 0.468 13.396 1.00 84.38 181 PHE A CA 1
ATOM 1413 C C . PHE A 1 181 ? -6.082 -0.380 14.131 1.00 84.38 181 PHE A C 1
ATOM 1415 O O . PHE A 1 181 ? -7.068 0.157 14.640 1.00 84.38 181 PHE A O 1
ATOM 1422 N N . ASN A 1 182 ? -5.880 -1.696 14.194 1.00 85.06 182 ASN A N 1
ATOM 1423 C CA . ASN A 1 182 ? -6.732 -2.558 14.999 1.00 85.06 182 ASN A CA 1
ATOM 1424 C C . ASN A 1 182 ? -6.590 -2.230 16.492 1.00 85.06 182 ASN A C 1
ATOM 1426 O O . ASN A 1 182 ? -7.593 -2.091 17.188 1.00 85.06 182 ASN A O 1
ATOM 1430 N N . GLN A 1 183 ? -5.357 -2.034 16.964 1.00 86.69 183 GLN A N 1
ATOM 1431 C CA . GLN A 1 183 ? -5.079 -1.682 18.352 1.00 86.69 183 GLN A CA 1
ATOM 1432 C C . GLN A 1 183 ? -5.680 -0.318 18.725 1.00 86.69 183 GLN A C 1
ATOM 1434 O O . GLN A 1 183 ? -6.406 -0.225 19.715 1.00 86.69 183 GLN A O 1
ATOM 1439 N N . GLU A 1 184 ? -5.481 0.711 17.893 1.00 85.25 184 GLU A N 1
ATOM 1440 C CA . GLU A 1 184 ? -6.086 2.037 18.088 1.00 85.25 184 GLU A CA 1
ATOM 1441 C C . GLU A 1 184 ? -7.620 1.961 18.167 1.00 85.25 184 GLU A C 1
ATOM 1443 O O . GLU A 1 184 ? -8.241 2.599 19.022 1.00 85.25 184 GLU A O 1
ATOM 1448 N N . ALA A 1 185 ? -8.247 1.157 17.302 1.00 81.75 185 ALA A N 1
ATOM 1449 C CA . ALA A 1 185 ? -9.694 0.968 17.309 1.00 81.75 185 ALA A CA 1
ATOM 1450 C C . ALA A 1 185 ? -10.173 0.271 18.590 1.00 81.75 185 ALA A C 1
ATOM 1452 O O . ALA A 1 185 ? -11.118 0.740 19.229 1.00 81.75 185 ALA A O 1
ATOM 1453 N N . ILE A 1 186 ? -9.506 -0.810 19.000 1.00 86.75 186 ILE A N 1
ATOM 1454 C CA . ILE A 1 186 ? -9.825 -1.532 20.236 1.00 86.75 186 ILE A CA 1
ATOM 1455 C C . ILE A 1 186 ? -9.702 -0.603 21.449 1.00 86.75 186 ILE A C 1
ATOM 1457 O O . ILE A 1 186 ? -10.569 -0.620 22.323 1.00 86.75 186 ILE A O 1
ATOM 1461 N N . ASP A 1 187 ? -8.674 0.242 21.505 1.00 90.38 187 ASP A N 1
ATOM 1462 C CA . ASP A 1 187 ? -8.467 1.153 22.631 1.00 90.38 187 ASP A CA 1
ATOM 1463 C C . ASP A 1 187 ? -9.531 2.252 22.711 1.00 90.38 187 ASP A C 1
ATOM 1465 O O . ASP A 1 187 ? -9.952 2.624 23.811 1.00 90.38 187 ASP A O 1
ATOM 1469 N N . LEU A 1 188 ? -10.035 2.732 21.571 1.00 87.50 188 LEU A N 1
ATOM 1470 C CA . LEU A 1 188 ? -11.193 3.629 21.537 1.00 87.50 188 LEU A CA 1
ATOM 1471 C C . LEU A 1 188 ? -12.457 2.934 22.055 1.00 87.50 188 LEU A C 1
ATOM 1473 O O . LEU A 1 188 ? -13.128 3.463 22.942 1.00 87.50 188 LEU A O 1
ATOM 1477 N N . VAL A 1 189 ? -12.746 1.725 21.572 1.00 89.38 189 VAL A N 1
ATOM 1478 C CA . VAL A 1 189 ? -13.928 0.956 21.996 1.00 89.38 189 VAL A CA 1
ATOM 1479 C C . VAL A 1 189 ? -13.855 0.604 23.485 1.00 89.38 189 VAL A C 1
ATOM 1481 O O . VAL A 1 189 ? -14.862 0.681 24.187 1.00 89.38 189 VAL A O 1
ATOM 1484 N N . ARG A 1 190 ? -12.665 0.290 24.012 1.00 92.62 190 ARG A N 1
ATOM 1485 C CA . ARG A 1 190 ? -12.439 0.079 25.453 1.00 92.62 190 ARG A CA 1
ATOM 1486 C C . ARG A 1 190 ? -12.748 1.331 26.271 1.00 92.62 190 ARG A C 1
ATOM 1488 O O . ARG A 1 190 ? -13.371 1.222 27.326 1.00 92.62 190 ARG A O 1
ATOM 1495 N N . LYS A 1 191 ? -12.339 2.516 25.803 1.00 93.75 191 LYS A N 1
ATOM 1496 C CA . LYS A 1 191 ? -12.665 3.791 26.465 1.00 93.75 191 LYS A CA 1
ATOM 1497 C C . LYS A 1 191 ? -14.176 4.033 26.479 1.00 93.75 191 LYS A C 1
ATOM 1499 O O . LYS A 1 191 ? -14.721 4.348 27.532 1.00 93.75 191 LYS A O 1
ATOM 1504 N N . GLU A 1 192 ? -14.858 3.814 25.356 1.00 92.69 192 GLU A N 1
ATOM 1505 C CA . GLU A 1 192 ? -16.323 3.913 25.271 1.00 92.69 192 GLU A CA 1
ATOM 1506 C C . GLU A 1 192 ? -17.028 2.926 26.214 1.00 92.69 192 GLU A C 1
ATOM 1508 O O . GLU A 1 192 ? -17.956 3.307 26.927 1.00 92.69 192 GLU A O 1
ATOM 1513 N N . ALA A 1 193 ? -16.566 1.672 26.262 1.00 95.12 193 ALA A N 1
ATOM 1514 C CA . ALA A 1 193 ? -17.126 0.632 27.121 1.00 95.12 193 ALA A CA 1
ATOM 1515 C C . ALA A 1 193 ? -17.060 1.023 28.603 1.00 95.12 193 ALA A C 1
ATOM 1517 O O . ALA A 1 193 ? -18.054 0.890 29.316 1.00 95.12 193 ALA A O 1
ATOM 1518 N N . ARG A 1 194 ? -15.912 1.551 29.052 1.00 96.31 194 ARG A N 1
ATOM 1519 C CA . ARG A 1 194 ? -15.707 2.018 30.433 1.00 96.31 194 ARG A CA 1
ATOM 1520 C C . ARG A 1 194 ? -16.620 3.183 30.797 1.00 96.31 194 ARG A C 1
ATOM 1522 O O . ARG A 1 194 ? -17.126 3.222 31.909 1.00 96.31 194 ARG A O 1
ATOM 1529 N N . VAL A 1 195 ? -16.857 4.109 29.868 1.00 96.25 195 VAL A N 1
ATOM 1530 C CA . VAL A 1 195 ? -17.798 5.220 30.087 1.00 96.25 195 VAL A CA 1
ATOM 1531 C C . VAL A 1 195 ? -19.238 4.710 30.157 1.00 96.25 195 VAL A C 1
ATOM 1533 O O . VAL A 1 195 ? -20.013 5.164 30.993 1.00 96.25 195 VAL A O 1
ATOM 1536 N N . LYS A 1 196 ? -19.604 3.748 29.303 1.00 96.31 196 LYS A N 1
ATOM 1537 C CA . LYS A 1 196 ? -20.974 3.228 29.212 1.00 96.31 196 LYS A CA 1
ATOM 1538 C C . LYS A 1 196 ? -21.345 2.275 30.354 1.00 96.31 196 LYS A C 1
ATOM 1540 O O . LYS A 1 196 ? -22.503 2.239 30.759 1.00 96.31 196 LYS A O 1
ATOM 1545 N N . TYR A 1 197 ? -20.381 1.507 30.859 1.00 96.94 197 TYR A N 1
ATOM 1546 C CA . TYR A 1 197 ? -20.587 0.464 31.868 1.00 96.94 197 TYR A CA 1
ATOM 1547 C C . TYR A 1 197 ? -19.510 0.523 32.968 1.00 96.94 197 TYR A C 1
ATOM 1549 O O . TYR A 1 197 ? -18.737 -0.424 33.109 1.00 96.94 197 TYR A O 1
ATOM 1557 N N . PRO A 1 198 ? -19.421 1.608 33.758 1.00 94.81 198 PRO A N 1
ATOM 1558 C CA . PRO A 1 198 ? -18.270 1.888 34.628 1.00 94.81 198 PRO A CA 1
ATOM 1559 C C . PRO A 1 198 ? -17.935 0.790 35.648 1.00 94.81 198 PRO A C 1
ATOM 1561 O O . PRO A 1 198 ? -16.760 0.568 35.920 1.00 94.81 198 PRO A O 1
ATOM 1564 N N . ASN A 1 199 ? -18.936 0.054 36.142 1.00 95.94 199 ASN A N 1
ATOM 1565 C CA . ASN A 1 199 ? -18.774 -0.952 37.202 1.00 95.94 199 ASN A CA 1
ATOM 1566 C C . ASN A 1 199 ? -19.184 -2.371 36.769 1.00 95.94 199 ASN A C 1
ATOM 1568 O O . ASN A 1 199 ? -19.457 -3.215 37.616 1.00 95.94 199 ASN A O 1
ATOM 1572 N N . ASP A 1 200 ? -19.276 -2.635 35.464 1.00 96.94 200 ASP A N 1
ATOM 1573 C CA . ASP A 1 200 ? -19.763 -3.919 34.940 1.00 96.94 200 ASP A CA 1
ATOM 1574 C C . ASP A 1 200 ? -18.799 -4.469 33.870 1.00 96.94 200 ASP A C 1
ATOM 1576 O O . ASP A 1 200 ? -18.980 -4.217 32.672 1.00 96.94 200 ASP A O 1
ATOM 1580 N N . PRO A 1 201 ? -17.736 -5.186 34.288 1.00 95.38 201 PRO A N 1
ATOM 1581 C CA . PRO A 1 201 ? -16.723 -5.719 33.376 1.00 95.38 201 PRO A CA 1
ATOM 1582 C C . PRO A 1 201 ? -17.291 -6.684 32.328 1.00 95.38 201 PRO A C 1
ATOM 1584 O O . PRO A 1 201 ? -16.810 -6.717 31.195 1.00 95.38 201 PRO A O 1
ATOM 1587 N N . GLU A 1 202 ? -18.337 -7.442 32.664 1.00 96.62 202 GLU A N 1
ATOM 1588 C CA . GLU A 1 202 ? -18.978 -8.359 31.720 1.00 96.62 202 GLU A CA 1
ATOM 1589 C C . GLU A 1 202 ? -19.682 -7.601 30.593 1.00 96.62 202 GLU A C 1
ATOM 1591 O O . GLU A 1 202 ? -19.500 -7.931 29.414 1.00 96.62 202 GLU A O 1
ATOM 1596 N N . LYS A 1 203 ? -20.439 -6.542 30.917 1.00 96.69 203 LYS A N 1
ATOM 1597 C CA . LYS A 1 203 ? -21.049 -5.682 29.893 1.00 96.69 203 LYS A CA 1
ATOM 1598 C C . LYS A 1 203 ? -20.006 -4.920 29.086 1.00 96.69 203 LYS A C 1
ATOM 1600 O O . LYS A 1 203 ? -20.204 -4.759 27.880 1.00 96.69 203 LYS A O 1
ATOM 1605 N N . GLN A 1 204 ? -18.893 -4.502 29.696 1.00 95.81 204 GLN A N 1
ATOM 1606 C CA . GLN A 1 204 ? -17.772 -3.914 28.955 1.00 95.81 204 GLN A CA 1
ATOM 1607 C C . GLN A 1 204 ? -17.222 -4.899 27.915 1.00 95.81 204 GLN A C 1
ATOM 1609 O O . GLN A 1 204 ? -17.154 -4.558 26.734 1.00 95.81 204 GLN A O 1
ATOM 1614 N N . ASN A 1 205 ? -16.896 -6.129 28.324 1.00 94.31 205 ASN A N 1
ATOM 1615 C CA . ASN A 1 205 ? -16.352 -7.157 27.434 1.00 94.31 205 ASN A CA 1
ATOM 1616 C C . ASN A 1 205 ? -17.327 -7.514 26.306 1.00 94.31 205 ASN A C 1
ATOM 1618 O O . ASN A 1 205 ? -16.931 -7.567 25.140 1.00 94.31 205 ASN A O 1
ATOM 1622 N N . ARG A 1 206 ? -18.617 -7.678 26.624 1.00 94.94 206 ARG A N 1
ATOM 1623 C CA . ARG A 1 206 ? -19.661 -7.948 25.624 1.00 94.94 206 ARG A CA 1
ATOM 1624 C C . ARG A 1 206 ? -19.800 -6.806 24.618 1.00 94.94 206 ARG A C 1
ATOM 1626 O O . ARG A 1 206 ? -19.931 -7.060 23.421 1.00 94.94 206 ARG A O 1
ATOM 1633 N N . TYR A 1 207 ? -19.759 -5.557 25.084 1.00 93.94 207 TYR A N 1
ATOM 1634 C CA . TYR A 1 207 ? -19.792 -4.384 24.212 1.00 93.94 207 TYR A CA 1
ATOM 1635 C C . TYR A 1 207 ? -18.568 -4.331 23.298 1.00 93.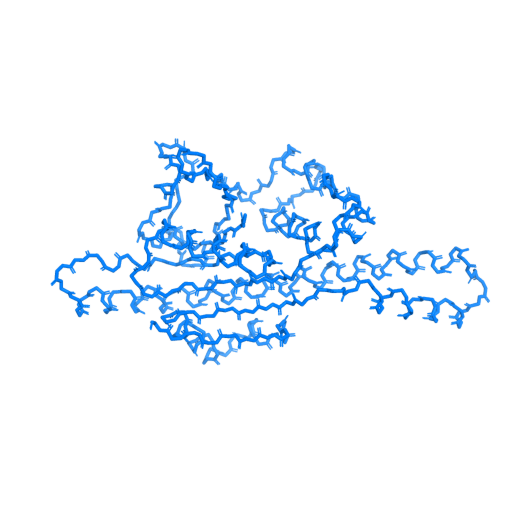94 207 TYR A C 1
ATOM 1637 O O . TYR A 1 207 ? -18.737 -4.160 22.094 1.00 93.94 207 TYR A O 1
ATOM 1645 N N . ILE A 1 208 ? -17.364 -4.540 23.841 1.00 91.81 208 ILE A N 1
ATOM 1646 C CA . ILE A 1 208 ? -16.126 -4.562 23.053 1.00 91.81 208 ILE A CA 1
ATOM 1647 C C . ILE A 1 208 ? -16.214 -5.628 21.960 1.00 91.81 208 ILE A C 1
ATOM 1649 O O . ILE A 1 208 ? -16.024 -5.292 20.795 1.00 91.81 208 ILE A O 1
ATOM 1653 N N . ALA A 1 209 ? -16.571 -6.870 22.304 1.00 89.88 209 ALA A N 1
ATOM 1654 C CA . ALA A 1 209 ? -16.699 -7.955 21.330 1.00 89.88 209 ALA A CA 1
ATOM 1655 C C . ALA A 1 209 ? -17.715 -7.619 20.225 1.00 89.88 209 ALA A C 1
ATOM 1657 O O . ALA A 1 209 ? -17.406 -7.736 19.044 1.00 89.88 209 ALA A O 1
ATOM 1658 N N . THR A 1 210 ? -18.892 -7.109 20.604 1.00 89.50 210 THR A N 1
ATOM 1659 C CA . THR A 1 210 ? -19.957 -6.749 19.653 1.00 89.50 210 THR A CA 1
ATOM 1660 C C . THR A 1 210 ? -19.546 -5.614 18.713 1.00 89.50 210 THR A C 1
ATOM 1662 O O . THR A 1 210 ? -19.918 -5.613 17.542 1.00 89.50 210 THR A O 1
ATOM 1665 N N . VAL A 1 211 ? -18.838 -4.601 19.220 1.00 87.69 211 VAL A N 1
ATOM 1666 C CA . VAL A 1 211 ? -18.421 -3.457 18.402 1.00 87.69 211 VAL A CA 1
ATOM 1667 C C . VAL A 1 211 ? -17.253 -3.836 17.503 1.00 87.69 211 VAL A C 1
ATOM 1669 O O . VAL A 1 211 ? -17.291 -3.485 16.331 1.00 87.69 211 VAL A O 1
ATOM 1672 N N . VAL A 1 212 ? -16.252 -4.558 18.018 1.00 83.25 212 VAL A N 1
ATOM 1673 C CA . VAL A 1 212 ? -15.072 -4.972 17.241 1.00 83.25 212 VAL A CA 1
ATOM 1674 C C . VAL A 1 212 ? -15.472 -5.858 16.063 1.00 83.25 212 VAL A C 1
ATOM 1676 O O . VAL A 1 212 ? -15.005 -5.605 14.955 1.00 83.25 212 VAL A O 1
ATOM 1679 N N . ASP A 1 213 ? -16.380 -6.811 16.279 1.00 80.75 213 ASP A N 1
ATOM 1680 C CA . ASP A 1 213 ? -16.911 -7.693 15.232 1.00 80.75 213 ASP A CA 1
ATOM 1681 C C . ASP A 1 213 ? -17.570 -6.901 14.085 1.00 80.75 213 ASP A C 1
ATOM 1683 O O . ASP A 1 213 ? -17.325 -7.144 12.907 1.00 80.75 213 ASP A O 1
ATOM 1687 N N . LYS A 1 214 ? -18.319 -5.842 14.419 1.00 80.25 214 LYS A N 1
ATOM 1688 C CA . LYS A 1 214 ? -18.956 -4.955 13.429 1.00 80.25 214 LYS A CA 1
ATOM 1689 C C . LYS A 1 214 ? -17.994 -3.967 12.763 1.00 80.25 214 LYS A C 1
ATOM 1691 O O . LYS A 1 214 ? -18.306 -3.435 11.699 1.00 80.25 214 LYS A O 1
ATOM 1696 N N . ASP A 1 215 ? -16.863 -3.665 13.395 1.00 74.44 215 ASP A N 1
ATOM 1697 C CA . ASP A 1 215 ? -15.957 -2.588 12.986 1.00 74.44 215 ASP A CA 1
ATOM 1698 C C . ASP A 1 215 ? -14.938 -3.014 11.911 1.00 74.44 215 ASP A C 1
ATOM 1700 O O . ASP A 1 215 ? -14.173 -2.154 11.470 1.00 74.44 215 ASP A O 1
ATOM 1704 N N . CYS A 1 216 ? -14.903 -4.281 11.466 1.00 69.94 216 CYS A N 1
ATOM 1705 C CA . CYS A 1 216 ? -13.979 -4.764 10.423 1.00 69.94 216 CYS A CA 1
ATOM 1706 C C . CYS A 1 216 ? -14.692 -5.327 9.171 1.00 69.94 216 CYS A C 1
ATOM 1708 O O . CYS A 1 216 ? -14.580 -6.513 8.879 1.00 69.94 216 CYS A O 1
ATOM 1710 N N . PRO A 1 217 ? -15.419 -4.499 8.396 1.00 77.31 217 PRO A N 1
ATOM 1711 C CA . PRO A 1 217 ? -16.280 -4.976 7.310 1.00 77.31 217 PRO A CA 1
ATOM 1712 C C . PRO A 1 217 ? -15.561 -5.197 5.966 1.00 77.31 217 PRO A C 1
ATOM 1714 O O . PRO A 1 217 ? -16.235 -5.393 4.958 1.00 77.31 217 PRO A O 1
ATOM 1717 N N . PHE A 1 218 ? -14.231 -5.084 5.908 1.00 89.31 218 PHE A N 1
ATOM 1718 C CA . PHE A 1 218 ? -13.473 -5.153 4.656 1.00 89.31 218 PHE A CA 1
ATOM 1719 C C . PHE A 1 218 ? -12.476 -6.306 4.681 1.00 89.31 218 PHE A C 1
ATOM 1721 O O . PHE A 1 218 ? -11.941 -6.646 5.733 1.00 89.31 218 PHE A O 1
ATOM 1728 N N . THR A 1 219 ? -12.204 -6.855 3.501 1.00 92.56 219 THR A N 1
ATOM 1729 C CA . THR A 1 219 ? -11.183 -7.888 3.298 1.00 92.56 219 THR A CA 1
ATOM 1730 C C . THR A 1 219 ? -9.863 -7.279 2.837 1.00 92.56 219 THR A C 1
ATOM 1732 O O . THR A 1 219 ? -9.835 -6.254 2.145 1.00 92.56 219 THR A O 1
ATOM 1735 N N . VAL A 1 220 ? -8.762 -7.925 3.203 1.00 93.62 220 VAL A N 1
ATOM 1736 C CA . VAL A 1 220 ? -7.399 -7.633 2.766 1.00 93.62 220 VAL A CA 1
ATOM 1737 C C . VAL A 1 220 ? -6.980 -8.713 1.777 1.00 93.62 220 VAL A C 1
ATOM 1739 O O . VAL A 1 220 ? -6.876 -9.886 2.116 1.00 93.62 220 VAL A O 1
ATOM 1742 N N . ASN A 1 221 ? -6.725 -8.325 0.533 1.00 96.38 221 ASN A N 1
ATOM 1743 C CA . ASN A 1 221 ? -6.459 -9.257 -0.558 1.00 96.38 221 ASN A CA 1
ATOM 1744 C C . ASN A 1 221 ? -5.102 -8.962 -1.194 1.00 96.38 221 ASN A C 1
ATOM 1746 O O . ASN A 1 221 ? -4.663 -7.810 -1.228 1.00 96.38 221 ASN A O 1
ATOM 1750 N N . ALA A 1 222 ? -4.464 -9.984 -1.756 1.00 96.50 222 ALA A N 1
ATOM 1751 C CA . ALA A 1 222 ? -3.275 -9.833 -2.584 1.00 96.50 222 ALA A CA 1
ATOM 1752 C C . ALA A 1 222 ? -3.499 -10.431 -3.972 1.00 96.50 222 ALA A C 1
ATOM 1754 O O . ALA A 1 222 ? -4.068 -11.513 -4.107 1.00 96.50 222 ALA A O 1
ATOM 1755 N N . MET A 1 223 ? -3.005 -9.751 -5.004 1.00 97.31 223 MET A N 1
ATOM 1756 C CA . MET A 1 223 ? -2.945 -10.276 -6.365 1.00 97.31 223 MET A CA 1
ATOM 1757 C C . MET A 1 223 ? -1.514 -10.215 -6.880 1.00 97.31 223 MET A C 1
ATOM 1759 O O . MET A 1 223 ? -0.930 -9.137 -7.002 1.00 97.31 223 MET A O 1
ATOM 1763 N N . PHE A 1 224 ? -0.988 -11.375 -7.255 1.00 96.06 224 PHE A N 1
ATOM 1764 C CA . PHE A 1 224 ? 0.312 -11.530 -7.889 1.00 96.06 224 PHE A CA 1
ATOM 1765 C C . PHE A 1 224 ? 0.102 -11.902 -9.354 1.00 96.06 224 PHE A C 1
ATOM 1767 O O . PHE A 1 224 ? -0.528 -12.908 -9.668 1.00 96.06 224 PHE A O 1
ATOM 1774 N N . HIS A 1 225 ? 0.596 -11.072 -10.271 1.00 94.69 225 HIS A N 1
ATOM 1775 C CA . HIS A 1 225 ? 0.390 -11.274 -11.704 1.00 94.69 225 HIS A CA 1
ATOM 1776 C C . HIS A 1 225 ? 1.686 -11.703 -12.396 1.00 94.69 225 HIS A C 1
ATOM 1778 O O . HIS A 1 225 ? 2.700 -11.013 -12.289 1.00 94.69 225 HIS A O 1
ATOM 1784 N N . SER A 1 226 ? 1.665 -12.808 -13.150 1.00 91.75 226 SER A N 1
ATOM 1785 C CA . SER A 1 226 ? 2.794 -13.282 -13.968 1.00 91.75 226 SER A CA 1
ATOM 1786 C C . SER A 1 226 ? 4.110 -13.362 -13.163 1.00 91.75 226 SER A C 1
ATOM 1788 O O . SER A 1 226 ? 4.188 -14.123 -12.201 1.00 91.75 226 SER A O 1
ATOM 1790 N N . MET A 1 227 ? 5.145 -12.580 -13.493 1.00 90.31 227 MET A N 1
ATOM 1791 C CA . MET A 1 227 ? 6.418 -12.533 -12.753 1.00 90.31 227 MET A CA 1
ATOM 1792 C C . MET A 1 227 ? 6.270 -12.035 -11.298 1.00 90.31 227 MET A C 1
ATOM 1794 O O . MET A 1 227 ? 7.142 -12.286 -10.470 1.00 90.31 227 MET A O 1
ATOM 1798 N N . GLY A 1 228 ? 5.142 -11.421 -10.938 1.00 91.31 228 GLY A N 1
ATOM 1799 C CA . GLY A 1 228 ? 4.763 -11.203 -9.543 1.00 91.31 228 GLY A CA 1
ATOM 1800 C C . GLY A 1 228 ? 4.610 -12.516 -8.761 1.00 91.31 228 GLY A C 1
ATOM 1801 O O . GLY A 1 228 ? 5.003 -12.580 -7.601 1.00 91.31 228 GLY A O 1
ATOM 1802 N N . ASN A 1 229 ? 4.149 -13.601 -9.400 1.00 92.50 229 ASN A N 1
ATOM 1803 C CA . ASN A 1 229 ? 4.111 -14.937 -8.785 1.00 92.50 229 ASN A CA 1
ATOM 1804 C C . ASN A 1 229 ? 5.522 -15.475 -8.526 1.00 92.50 229 ASN A C 1
ATOM 1806 O O . ASN A 1 229 ? 5.772 -16.130 -7.517 1.00 92.50 229 ASN A O 1
ATOM 1810 N N . TYR A 1 230 ? 6.462 -15.191 -9.433 1.00 90.56 230 TYR A N 1
ATOM 1811 C CA . TYR A 1 230 ? 7.870 -15.542 -9.248 1.00 90.56 230 TYR A CA 1
ATOM 1812 C C . TYR A 1 230 ? 8.463 -14.798 -8.047 1.00 90.56 230 TYR A C 1
ATOM 1814 O O . TYR A 1 230 ? 9.143 -15.412 -7.225 1.00 90.56 230 TYR A O 1
ATOM 1822 N N . LEU A 1 231 ? 8.153 -13.506 -7.909 1.00 89.81 231 LEU A N 1
ATOM 1823 C CA . LEU A 1 231 ? 8.549 -12.702 -6.757 1.00 89.81 231 LEU A CA 1
ATOM 1824 C C . LEU A 1 231 ? 8.008 -13.294 -5.448 1.00 89.81 231 LEU A C 1
ATOM 1826 O O . LEU A 1 231 ? 8.768 -13.507 -4.506 1.00 89.81 231 LEU A O 1
ATOM 1830 N N . TYR A 1 232 ? 6.720 -13.644 -5.426 1.00 90.88 232 TYR A N 1
ATOM 1831 C CA . TYR A 1 232 ? 6.078 -14.253 -4.263 1.00 90.88 232 TYR A CA 1
ATOM 1832 C C . TYR A 1 232 ? 6.675 -15.620 -3.907 1.00 90.88 232 TYR A C 1
ATOM 1834 O O . TYR A 1 232 ? 7.012 -15.864 -2.753 1.00 90.88 232 TYR A O 1
ATOM 1842 N N . LYS A 1 233 ? 6.918 -16.486 -4.901 1.00 90.88 233 LYS A N 1
ATOM 1843 C CA . LYS A 1 233 ? 7.617 -17.764 -4.698 1.00 90.88 233 LYS A CA 1
ATOM 1844 C C . LYS A 1 233 ? 8.970 -17.563 -4.015 1.00 90.88 233 LYS A C 1
ATOM 1846 O O . LYS A 1 233 ? 9.307 -18.303 -3.099 1.00 90.88 233 LYS A O 1
ATOM 1851 N N . HIS A 1 234 ? 9.767 -16.603 -4.482 1.00 89.25 234 HIS A N 1
ATOM 1852 C CA . HIS A 1 234 ? 11.094 -16.361 -3.918 1.00 89.25 234 HIS A CA 1
ATOM 1853 C C . HIS A 1 234 ? 11.053 -15.758 -2.520 1.00 89.25 234 HIS A C 1
ATOM 1855 O O . HIS A 1 234 ? 11.931 -16.068 -1.718 1.00 89.25 234 HIS A O 1
ATOM 1861 N N . LEU A 1 235 ? 10.028 -14.964 -2.222 1.00 88.00 235 LEU A N 1
ATOM 1862 C CA . LEU A 1 235 ? 9.764 -14.479 -0.876 1.00 88.00 235 LEU A CA 1
ATOM 1863 C C . LEU A 1 235 ? 9.474 -15.647 0.073 1.00 88.00 235 LEU A C 1
ATOM 1865 O O . LEU A 1 235 ? 10.131 -15.761 1.102 1.00 88.00 235 LEU A O 1
ATOM 1869 N N . LEU A 1 236 ? 8.575 -16.562 -0.303 1.00 85.38 236 LEU A N 1
ATOM 1870 C CA . LEU A 1 236 ? 8.212 -17.728 0.518 1.00 85.38 236 LEU A CA 1
ATOM 1871 C C . LEU A 1 236 ? 9.368 -18.714 0.756 1.00 85.38 236 LEU A C 1
ATOM 1873 O O . LEU A 1 236 ? 9.343 -19.468 1.722 1.00 85.38 236 LEU A O 1
ATOM 1877 N N . LEU A 1 237 ? 10.371 -18.734 -0.126 1.00 83.50 237 LEU A N 1
ATOM 1878 C CA . LEU A 1 237 ? 11.579 -19.550 0.044 1.00 83.50 237 LEU A CA 1
ATOM 1879 C C . LEU A 1 237 ? 12.606 -18.915 0.992 1.00 83.50 237 LEU A C 1
ATOM 1881 O O . LEU A 1 237 ? 13.570 -19.580 1.370 1.00 83.50 237 LEU A O 1
ATOM 1885 N N . SER A 1 238 ? 12.452 -17.633 1.329 1.00 71.56 238 SER A N 1
ATOM 1886 C CA . SER A 1 238 ? 13.353 -16.946 2.250 1.00 71.56 238 SER A CA 1
ATOM 1887 C C . SER A 1 238 ? 13.011 -17.300 3.703 1.00 71.56 238 SER A C 1
ATOM 1889 O O . SER A 1 238 ? 11.847 -17.411 4.074 1.00 71.56 238 SER A O 1
ATOM 1891 N N . SER A 1 239 ? 14.032 -17.504 4.539 1.00 60.94 239 SER A N 1
ATOM 1892 C CA . SER A 1 239 ? 13.874 -17.833 5.966 1.00 60.94 239 SER A CA 1
ATOM 1893 C C . SER A 1 239 ? 13.544 -16.615 6.843 1.00 60.94 239 SER A C 1
ATOM 1895 O O . SER A 1 239 ? 13.350 -16.756 8.047 1.00 60.94 239 SER A O 1
ATOM 1897 N N . SER A 1 240 ? 13.523 -15.414 6.261 1.00 57.78 240 SER A N 1
ATOM 1898 C CA . SER A 1 240 ? 13.125 -14.154 6.892 1.00 57.78 240 SER A CA 1
ATOM 1899 C C . SER A 1 240 ? 11.649 -13.916 6.595 1.00 57.78 240 SER A C 1
ATOM 1901 O O . SER A 1 240 ? 11.292 -13.620 5.461 1.00 57.78 240 SER A O 1
ATOM 1903 N N . SER A 1 241 ? 10.776 -14.117 7.577 1.00 55.16 241 SER A N 1
ATOM 1904 C CA . SER A 1 241 ? 9.351 -14.297 7.301 1.00 55.16 241 SER A CA 1
ATOM 1905 C C . SER A 1 241 ? 8.478 -13.174 7.868 1.00 55.16 241 SER A C 1
ATOM 1907 O O . SER A 1 241 ? 7.525 -13.444 8.601 1.00 55.16 241 SER A O 1
ATOM 1909 N N . GLY A 1 242 ? 8.771 -11.918 7.509 1.00 56.12 242 GLY A N 1
ATOM 1910 C CA . GLY A 1 242 ? 7.795 -10.831 7.666 1.00 56.12 242 GLY A CA 1
ATOM 1911 C C . GLY A 1 242 ? 6.548 -11.112 6.819 1.00 56.12 242 GLY A C 1
ATOM 1912 O O . GLY A 1 242 ? 5.421 -11.050 7.301 1.00 56.12 242 GLY A O 1
ATOM 1913 N N . GLY A 1 243 ? 6.747 -11.574 5.582 1.00 54.97 243 GLY A N 1
ATOM 1914 C CA . GLY A 1 243 ? 5.683 -11.977 4.665 1.00 54.97 243 GLY A CA 1
ATOM 1915 C C . GLY A 1 243 ? 4.989 -13.318 4.947 1.00 54.97 243 GLY A C 1
ATOM 1916 O O . GLY A 1 243 ? 4.108 -13.692 4.176 1.00 54.97 243 GLY A O 1
ATOM 1917 N N . ALA A 1 244 ? 5.340 -14.036 6.023 1.00 59.97 244 ALA A N 1
ATOM 1918 C CA . ALA A 1 244 ? 4.560 -15.191 6.498 1.00 59.97 244 ALA A CA 1
ATOM 1919 C C . ALA A 1 244 ? 3.437 -14.799 7.470 1.00 59.97 244 ALA A C 1
ATOM 1921 O O . ALA A 1 244 ? 2.704 -15.666 7.949 1.00 59.97 244 ALA A O 1
ATOM 1922 N N . GLY A 1 245 ? 3.279 -13.504 7.764 1.00 66.19 245 GLY A N 1
ATOM 1923 C CA . GLY A 1 245 ? 2.086 -13.017 8.437 1.00 66.19 245 GLY A CA 1
ATOM 1924 C C . GLY A 1 245 ? 0.839 -13.422 7.650 1.00 66.19 245 GLY A C 1
ATOM 1925 O O . GLY A 1 245 ? 0.747 -13.164 6.451 1.00 66.19 245 GLY A O 1
ATOM 1926 N N . LEU A 1 246 ? -0.130 -14.054 8.316 1.00 71.94 246 LEU A N 1
ATOM 1927 C CA . LEU A 1 246 ? -1.448 -14.379 7.757 1.00 71.94 246 LEU A CA 1
ATOM 1928 C C . LEU A 1 246 ? -2.280 -13.092 7.600 1.00 71.94 246 LEU A C 1
ATOM 1930 O O . LEU A 1 246 ? -3.249 -12.872 8.318 1.00 71.94 246 LEU A O 1
ATOM 1934 N N . ILE A 1 247 ? -1.833 -12.192 6.721 1.00 83.94 247 ILE A N 1
ATOM 1935 C CA . ILE A 1 247 ? -2.408 -10.853 6.539 1.00 83.94 247 ILE A CA 1
ATOM 1936 C C . ILE A 1 247 ? -3.536 -10.803 5.516 1.00 83.94 247 ILE A C 1
ATOM 1938 O O . ILE A 1 247 ? -4.317 -9.859 5.549 1.00 83.94 247 ILE A O 1
ATOM 1942 N N . PHE A 1 248 ? -3.591 -11.765 4.595 1.00 91.00 248 PHE A N 1
ATOM 1943 C CA . PHE A 1 248 ? -4.540 -11.750 3.487 1.00 91.00 248 PHE A CA 1
ATOM 1944 C C . PHE A 1 248 ? -5.660 -12.759 3.710 1.00 91.00 248 PHE A C 1
ATOM 1946 O O . PHE A 1 248 ? -5.393 -13.930 3.971 1.00 91.00 248 PHE A O 1
ATOM 1953 N N . ASP A 1 249 ? -6.894 -12.309 3.504 1.00 92.25 249 ASP A N 1
ATOM 1954 C CA . ASP A 1 249 ? -8.070 -13.170 3.400 1.00 92.25 249 ASP A CA 1
ATOM 1955 C C . ASP A 1 249 ? -8.031 -13.983 2.100 1.00 92.25 249 ASP A C 1
ATOM 1957 O O . ASP A 1 249 ? -8.408 -15.151 2.078 1.00 92.25 249 ASP A O 1
ATOM 1961 N N . ASN A 1 250 ? -7.538 -13.374 1.011 1.00 94.94 250 ASN A N 1
ATOM 1962 C CA . ASN A 1 250 ? -7.407 -14.025 -0.291 1.00 94.94 250 ASN A CA 1
ATOM 1963 C C . ASN A 1 250 ? -6.066 -13.702 -0.959 1.00 94.94 250 ASN A C 1
ATOM 1965 O O . ASN A 1 250 ? -5.634 -12.546 -1.007 1.00 94.94 250 ASN A O 1
ATOM 1969 N N . VAL A 1 251 ? -5.458 -14.723 -1.567 1.00 94.69 251 VAL A N 1
ATOM 1970 C CA . VAL A 1 251 ? -4.273 -14.596 -2.423 1.00 94.69 251 VAL A CA 1
ATOM 1971 C C . VAL A 1 251 ? -4.616 -15.098 -3.822 1.00 94.69 251 VAL A C 1
ATOM 1973 O O . VAL A 1 251 ? -4.895 -16.278 -4.020 1.00 94.69 251 VAL A O 1
ATOM 1976 N N . VAL A 1 252 ? -4.581 -14.198 -4.803 1.00 96.25 252 VAL A N 1
ATOM 1977 C CA . VAL A 1 252 ? -4.871 -14.494 -6.208 1.00 96.25 252 VAL A CA 1
ATOM 1978 C C . VAL A 1 252 ? -3.567 -14.580 -6.992 1.00 96.25 252 VAL A C 1
ATOM 1980 O O . VAL A 1 252 ? -2.842 -13.592 -7.123 1.00 96.25 252 VAL A O 1
ATOM 1983 N N . LEU A 1 253 ? -3.288 -15.757 -7.551 1.00 96.19 253 LEU A N 1
ATOM 1984 C CA . LEU A 1 253 ? -2.168 -15.981 -8.463 1.00 96.19 253 LEU A CA 1
ATOM 1985 C C . LEU A 1 253 ? -2.688 -15.920 -9.901 1.00 96.19 253 LEU A C 1
ATOM 1987 O O . LEU A 1 253 ? -3.310 -16.860 -10.391 1.00 96.19 253 LEU A O 1
ATOM 1991 N N . ALA A 1 254 ? -2.464 -14.794 -10.572 1.00 93.50 254 ALA A N 1
ATOM 1992 C CA . ALA A 1 254 ? -2.9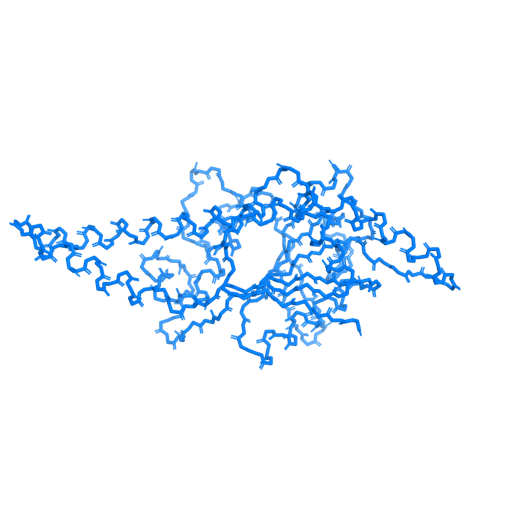28 -14.568 -11.934 1.00 93.50 254 ALA A CA 1
ATOM 1993 C C . ALA A 1 254 ? -1.834 -14.930 -12.951 1.00 93.50 254 ALA A C 1
ATOM 1995 O O . ALA A 1 254 ? -0.685 -14.481 -12.835 1.00 93.50 254 ALA A O 1
ATOM 1996 N N . ALA A 1 255 ? -2.196 -15.731 -13.955 1.00 87.25 255 ALA A N 1
ATOM 1997 C CA . ALA A 1 255 ? -1.352 -16.008 -15.117 1.00 87.25 255 ALA A CA 1
ATOM 1998 C C . ALA A 1 255 ? -1.196 -14.759 -16.009 1.00 87.25 255 ALA A C 1
ATOM 2000 O O . ALA A 1 255 ? -1.901 -13.772 -15.810 1.00 87.25 255 ALA A O 1
ATOM 2001 N N . ALA A 1 256 ? -0.228 -14.804 -16.931 1.00 67.81 256 ALA A N 1
ATOM 2002 C CA . ALA A 1 256 ? 0.062 -13.729 -17.885 1.00 67.81 256 ALA A CA 1
ATOM 2003 C C . ALA A 1 256 ? -0.959 -13.670 -19.028 1.00 67.81 256 ALA A C 1
ATOM 2005 O O . ALA A 1 256 ? -1.417 -14.760 -19.437 1.00 67.81 256 ALA A O 1
#

Solvent-accessible surface area (backbone atoms only — not comparable to full-atom values): 13561 Å² total; per-residue (Å²): 86,38,38,39,26,24,31,26,65,55,86,83,61,87,54,62,33,59,65,24,50,50,73,42,56,19,90,90,32,41,67,46,73,44,43,31,44,43,46,86,50,99,93,42,54,48,55,46,77,51,54,69,62,54,51,64,68,58,28,51,59,46,51,43,69,74,89,58,96,46,45,40,67,57,52,54,50,47,57,49,40,23,50,31,36,14,70,57,17,50,76,66,53,28,55,88,40,47,92,85,57,90,41,22,33,39,32,42,36,30,61,33,69,60,37,51,64,63,58,48,51,52,51,48,48,50,47,27,68,75,69,55,31,48,38,38,36,45,47,64,38,14,61,51,78,59,99,47,67,69,60,30,50,55,48,31,52,50,42,38,60,58,33,25,62,32,53,33,50,50,42,32,49,52,46,53,51,55,50,51,54,50,50,56,50,51,54,52,43,50,54,51,24,46,73,76,32,75,90,35,70,66,62,23,52,53,47,40,54,58,49,56,67,68,68,62,87,50,52,38,31,37,38,23,24,35,50,20,41,55,30,50,53,57,38,71,71,42,93,72,61,51,59,67,56,90,65,55,81,44,81,43,79,39,78,120

Foldseek 3Di:
DKEKEQFDAQPVPPDFFLVRGDQAGHPVFLQDIWMWDWDQDPVGIGIGTADQWDDPVLCVQQVHDHPDTDGPLVSVLSVLCLQQFLVLNVLSPGPPRDPPHPHAAEEEEEDAAQDRSRNQVVVQVCCCVVRVHDYYYYDWNRNCDDPPNVVSVVVNLVRLLRNLNNVLVVLLSLVVSVVVSLVVVLVSLLVVLCVVPVPDVPSSVVSSVVVSVVRNPYFHEYEQEHCSVVSVVSNVVDPDPSVVPPRGPYYHYHYD

Radius of gyration: 19.69 Å; Cα contacts (8 Å, |Δi|>4): 442; chains: 1; bounding box: 42×40×67 Å